Protein AF-0000000077857633 (afdb_homodimer)

Organism: Aspergillus terreus (NCBI:txid33178)

Structure (mmCIF, N/CA/C/O backbone):
data_AF-0000000077857633-model_v1
#
loop_
_entity.id
_entity.type
_entity.pdbx_description
1 polymer 'Putative dihydroxyacetone synthase protein'
#
loop_
_atom_site.group_PDB
_atom_site.id
_atom_site.type_symbol
_atom_site.label_atom_id
_atom_site.label_alt_id
_atom_site.label_comp_id
_atom_site.label_asym_id
_atom_site.label_entity_id
_atom_site.label_seq_id
_atom_site.pdbx_PDB_ins_code
_atom_site.Cartn_x
_atom_site.Cartn_y
_atom_site.Cartn_z
_atom_site.occupancy
_atom_site.B_iso_or_equiv
_atom_site.auth_seq_id
_atom_site.auth_comp_id
_atom_site.auth_asym_id
_atom_site.auth_atom_id
_atom_site.pdbx_PDB_model_num
ATOM 1 N N . MET A 1 1 ? -23.812 1.919 15.758 1 64.75 1 MET A N 1
ATOM 2 C CA . MET A 1 1 ? -24.219 1.76 14.359 1 64.75 1 MET A CA 1
ATOM 3 C C . MET A 1 1 ? -23 1.679 13.453 1 64.75 1 MET A C 1
ATOM 5 O O . MET A 1 1 ? -21.953 2.244 13.758 1 64.75 1 MET A O 1
ATOM 9 N N . PRO A 1 2 ? -22.984 0.792 12.43 1 82.19 2 PRO A N 1
ATOM 10 C CA . PRO A 1 2 ? -21.844 0.739 11.523 1 82.19 2 PRO A CA 1
ATOM 11 C C . PRO A 1 2 ? -21.609 2.053 10.781 1 82.19 2 PRO A C 1
ATOM 13 O O . PRO A 1 2 ? -22.578 2.766 10.477 1 82.19 2 PRO A O 1
ATOM 16 N N . VAL A 1 3 ? -20.469 2.553 10.789 1 94.38 3 VAL A N 1
ATOM 17 C CA . VAL A 1 3 ? -20.125 3.777 10.07 1 94.38 3 VAL A CA 1
ATOM 18 C C . VAL A 1 3 ? -20.406 3.609 8.586 1 94.38 3 VAL A C 1
ATOM 20 O O . VAL A 1 3 ? -20.125 2.559 8.008 1 94.38 3 VAL A O 1
ATOM 23 N N . SER A 1 4 ? -21.031 4.613 7.988 1 97.12 4 SER A N 1
ATOM 24 C CA . SER A 1 4 ? -21.391 4.508 6.578 1 97.12 4 SER A CA 1
ATOM 25 C C . SER A 1 4 ? -20.172 4.73 5.68 1 97.12 4 SER A C 1
ATOM 27 O O . SER A 1 4 ? -19.219 5.402 6.074 1 97.12 4 SER A O 1
ATOM 29 N N . ARG A 1 5 ? -20.281 4.219 4.516 1 97.69 5 ARG A N 1
ATOM 30 C CA . ARG A 1 5 ? -19.281 4.453 3.48 1 97.69 5 ARG A CA 1
ATOM 31 C C . ARG A 1 5 ? -19.125 5.945 3.189 1 97.69 5 ARG A C 1
ATOM 33 O O . ARG A 1 5 ? -18.016 6.445 3.041 1 97.69 5 ARG A O 1
ATOM 40 N N . GLU A 1 6 ? -20.25 6.637 3.096 1 98 6 GLU A N 1
ATOM 41 C CA . GLU A 1 6 ? -20.266 8.062 2.799 1 98 6 GLU A CA 1
ATOM 42 C C . GLU A 1 6 ? -19.516 8.859 3.867 1 98 6 GLU A C 1
ATOM 44 O O . GLU A 1 6 ? -18.766 9.789 3.551 1 98 6 GLU A O 1
ATOM 49 N N . ARG A 1 7 ? -19.703 8.492 5.117 1 98.38 7 ARG A N 1
ATOM 50 C CA . ARG A 1 7 ? -19.016 9.156 6.219 1 98.38 7 ARG A CA 1
ATOM 51 C C . ARG A 1 7 ? -17.5 8.977 6.109 1 98.38 7 ARG A C 1
ATOM 53 O O . ARG A 1 7 ? -16.75 9.93 6.277 1 98.38 7 ARG A O 1
ATOM 60 N N . LEU A 1 8 ? -17.047 7.781 5.844 1 98.69 8 LEU A N 1
ATOM 61 C CA . LEU A 1 8 ? -15.617 7.508 5.711 1 98.69 8 LEU A CA 1
ATOM 62 C C . LEU A 1 8 ? -15.016 8.281 4.539 1 98.69 8 LEU A C 1
ATOM 64 O O . LEU A 1 8 ? -13.914 8.82 4.645 1 98.69 8 LEU A O 1
ATOM 68 N N . LEU A 1 9 ? -15.742 8.352 3.449 1 98.81 9 LEU A N 1
ATOM 69 C CA . LEU A 1 9 ? -15.258 9.07 2.275 1 98.81 9 LEU A CA 1
ATOM 70 C C . LEU A 1 9 ? -15.188 10.57 2.547 1 98.81 9 LEU A C 1
ATOM 72 O O . LEU A 1 9 ? -14.273 11.25 2.082 1 98.81 9 LEU A O 1
ATOM 76 N N . GLU A 1 10 ? -16.156 11.086 3.285 1 98.69 10 GLU A N 1
ATOM 77 C CA . GLU A 1 10 ? -16.125 12.492 3.664 1 98.69 10 GLU A CA 1
ATOM 78 C C . GLU A 1 10 ? -14.906 12.797 4.535 1 98.69 10 GLU A C 1
ATOM 80 O O . GLU A 1 10 ? -14.188 13.773 4.293 1 98.69 10 GLU A O 1
ATOM 85 N N . SER A 1 11 ? -14.664 12.008 5.574 1 98.75 11 SER A N 1
ATOM 86 C CA . SER A 1 11 ? -13.5 12.195 6.434 1 98.75 11 SER A CA 1
ATOM 87 C C . SER A 1 11 ? -12.203 12.062 5.648 1 98.75 11 SER A C 1
ATOM 89 O O . SER A 1 11 ? -11.234 12.773 5.918 1 98.75 11 SER A O 1
ATOM 91 N N . THR A 1 12 ? -12.172 11.141 4.707 1 98.88 12 THR A N 1
ATOM 92 C CA . THR A 1 12 ? -11.008 10.961 3.846 1 98.88 12 THR A CA 1
ATOM 93 C C . THR A 1 12 ? -10.742 12.211 3.021 1 98.88 12 THR A C 1
ATOM 95 O O . THR A 1 12 ? -9.594 12.633 2.871 1 98.88 12 THR A O 1
ATOM 98 N N . ARG A 1 13 ? -11.789 12.812 2.447 1 98.62 13 ARG A N 1
ATOM 99 C CA . ARG A 1 13 ? -11.641 14.047 1.687 1 98.62 13 ARG A CA 1
ATOM 100 C C . ARG A 1 13 ? -11.008 15.141 2.543 1 98.62 13 ARG A C 1
ATOM 102 O O . ARG A 1 13 ? -10.141 15.883 2.078 1 98.62 13 ARG A O 1
ATOM 109 N N . VAL A 1 14 ? -11.477 15.242 3.746 1 98.56 14 VAL A N 1
ATOM 110 C CA . VAL A 1 14 ? -10.922 16.219 4.672 1 98.56 14 VAL A CA 1
ATOM 111 C C . VAL A 1 14 ? -9.438 15.938 4.895 1 98.56 14 VAL A C 1
ATOM 113 O O . VAL A 1 14 ? -8.609 16.859 4.875 1 98.56 14 VAL A O 1
ATOM 116 N N . TRP A 1 15 ? -9.062 14.68 5.105 1 98.69 15 TRP A N 1
ATOM 117 C CA . TRP A 1 15 ? -7.668 14.305 5.305 1 98.69 15 TRP A CA 1
ATOM 118 C C . TRP A 1 15 ? -6.82 14.688 4.098 1 98.69 15 TRP A C 1
ATOM 120 O O . TRP A 1 15 ? -5.727 15.234 4.25 1 98.69 15 TRP A O 1
ATOM 130 N N . ILE A 1 16 ? -7.316 14.422 2.896 1 98.62 16 ILE A N 1
ATOM 131 C CA . ILE A 1 16 ? -6.586 14.734 1.675 1 98.62 16 ILE A CA 1
ATOM 132 C C . ILE A 1 16 ? -6.363 16.25 1.579 1 98.62 16 ILE A C 1
ATOM 134 O O . ILE A 1 16 ? -5.266 16.688 1.239 1 98.62 16 ILE A O 1
ATOM 138 N N . GLU A 1 17 ? -7.418 17.016 1.873 1 98.31 17 GLU A N 1
ATOM 139 C CA . GLU A 1 17 ? -7.297 18.469 1.843 1 98.31 17 GLU A CA 1
ATOM 140 C C . GLU A 1 17 ? -6.262 18.969 2.854 1 98.31 17 GLU A C 1
ATOM 142 O O . GLU A 1 17 ? -5.508 19.891 2.572 1 98.31 17 GLU A O 1
ATOM 147 N N . ASN A 1 18 ? -6.273 18.344 4.023 1 98.12 18 ASN A N 1
ATOM 148 C CA . ASN A 1 18 ? -5.27 18.688 5.027 1 98.12 18 ASN A CA 1
ATOM 149 C C . ASN A 1 18 ? -3.859 18.375 4.543 1 98.12 18 ASN A C 1
ATOM 151 O O . ASN A 1 18 ? -2.934 19.156 4.75 1 98.12 18 ASN A O 1
ATOM 155 N N . MET A 1 19 ? -3.713 17.219 3.945 1 97.88 19 MET A N 1
ATOM 156 C CA . MET A 1 19 ? -2.414 16.844 3.393 1 97.88 19 MET A CA 1
ATOM 157 C C . MET A 1 19 ? -1.987 17.828 2.305 1 97.88 19 MET A C 1
ATOM 159 O O . MET A 1 19 ? -0.814 18.188 2.217 1 97.88 19 MET A O 1
ATOM 163 N N . ARG A 1 20 ? -2.902 18.312 1.528 1 97.5 20 ARG A N 1
ATOM 164 C CA . ARG A 1 20 ? -2.6 19.234 0.446 1 97.5 20 ARG A CA 1
ATOM 165 C C . ARG A 1 20 ? -2.219 20.609 0.993 1 97.5 20 ARG A C 1
ATOM 167 O O . ARG A 1 20 ? -1.41 21.312 0.393 1 97.5 20 ARG A O 1
ATOM 174 N N . ASP A 1 21 ? -2.846 20.984 2.088 1 96.75 21 ASP A N 1
ATOM 175 C CA . ASP A 1 21 ? -2.443 22.203 2.771 1 96.75 21 ASP A CA 1
ATOM 176 C C . ASP A 1 21 ? -0.983 22.141 3.215 1 96.75 21 ASP A C 1
ATOM 178 O O . ASP A 1 21 ? -0.304 23.156 3.301 1 96.75 21 ASP A O 1
ATOM 182 N N . PHE A 1 22 ? -0.538 20.969 3.57 1 97.06 22 PHE A N 1
ATOM 183 C CA . PHE A 1 22 ? 0.849 20.594 3.83 1 97.06 22 PHE A CA 1
ATOM 184 C C . PHE A 1 22 ? 1.439 21.469 4.938 1 97.06 22 PHE A C 1
ATOM 186 O O . PHE A 1 22 ? 2.58 21.922 4.836 1 97.06 22 PHE A O 1
ATOM 193 N N . SER A 1 23 ? 0.705 21.766 5.953 1 96.56 23 SER A N 1
ATOM 194 C CA . SER A 1 23 ? 1.196 22.406 7.164 1 96.56 23 SER A CA 1
ATOM 195 C C . SER A 1 23 ? 1.06 21.484 8.375 1 96.56 23 SER A C 1
ATOM 197 O O . SER A 1 23 ? 0.141 20.672 8.438 1 96.56 23 SER A O 1
ATOM 199 N N . PRO A 1 24 ? 1.917 21.625 9.367 1 96.06 24 PRO A N 1
ATOM 200 C CA . PRO A 1 24 ? 1.812 20.797 10.578 1 96.06 24 PRO A CA 1
ATOM 201 C C . PRO A 1 24 ? 0.452 20.922 11.258 1 96.06 24 PRO A C 1
ATOM 203 O O . PRO A 1 24 ? -0.086 19.938 11.75 1 96.06 24 PRO A O 1
ATOM 206 N N . GLU A 1 25 ? -0.09 22.078 11.297 1 96.56 25 GLU A N 1
ATOM 207 C CA . GLU A 1 25 ? -1.394 22.297 11.922 1 96.56 25 GLU A CA 1
ATOM 208 C C . GLU A 1 25 ? -2.492 21.547 11.172 1 96.56 25 GLU A C 1
ATOM 210 O O . GLU A 1 25 ? -3.336 20.891 11.781 1 96.56 25 GLU A O 1
ATOM 215 N N . ALA A 1 26 ? -2.482 21.625 9.883 1 97.69 26 ALA A N 1
ATOM 216 C CA . ALA A 1 26 ? -3.529 21.016 9.07 1 97.69 26 ALA A CA 1
ATOM 217 C C . ALA A 1 26 ? -3.486 19.5 9.172 1 97.69 26 ALA A C 1
ATOM 219 O O . ALA A 1 26 ? -4.52 18.859 9.367 1 97.69 26 ALA A O 1
ATOM 220 N N . VAL A 1 27 ? -2.305 18.859 9.125 1 97.19 27 VAL A N 1
ATOM 221 C CA . VAL A 1 27 ? -2.191 17.406 9.023 1 97.19 27 VAL A CA 1
ATOM 222 C C . VAL A 1 27 ? -2.535 16.766 10.359 1 97.19 27 VAL A C 1
ATOM 224 O O . VAL A 1 27 ? -2.838 15.57 10.43 1 97.19 27 VAL A O 1
ATOM 227 N N . LEU A 1 28 ? -2.586 17.562 11.422 1 97.5 28 LEU A N 1
ATOM 228 C CA . LEU A 1 28 ? -2.873 17.031 12.75 1 97.5 28 LEU A CA 1
ATOM 229 C C . LEU A 1 28 ? -4.305 17.344 13.164 1 97.5 28 LEU A C 1
ATOM 231 O O . LEU A 1 28 ? -4.777 16.859 14.203 1 97.5 28 LEU A O 1
ATOM 235 N N . SER A 1 29 ? -5.008 18.094 12.438 1 97 29 SER A N 1
ATOM 236 C CA . SER A 1 29 ? -6.25 18.734 12.867 1 97 29 SER A CA 1
ATOM 237 C C . SER A 1 29 ? -7.375 17.719 13.016 1 97 29 SER A C 1
ATOM 239 O O . SER A 1 29 ? -8.344 17.969 13.734 1 97 29 SER A O 1
ATOM 241 N N . ASN A 1 30 ? -7.32 16.641 12.398 1 97.75 30 ASN A N 1
ATOM 242 C CA . ASN A 1 30 ? -8.422 15.672 12.43 1 97.75 30 ASN A CA 1
ATOM 243 C C . ASN A 1 30 ? -7.938 14.289 12.852 1 97.75 30 ASN A C 1
ATOM 245 O O . ASN A 1 30 ? -8.25 13.289 12.195 1 97.75 30 ASN A O 1
ATOM 249 N N . ARG A 1 31 ? -7.297 14.234 13.969 1 98.56 31 ARG A N 1
ATOM 250 C CA . ARG A 1 31 ? -6.77 13 14.539 1 98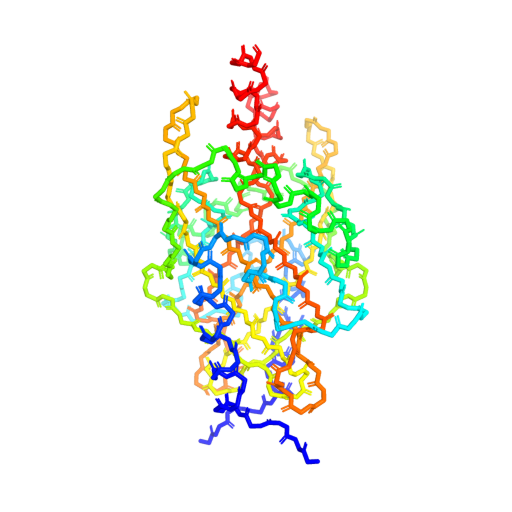.56 31 ARG A CA 1
ATOM 251 C C . ARG A 1 31 ? -7.246 12.812 15.977 1 98.56 31 ARG A C 1
ATOM 253 O O . ARG A 1 31 ? -7.453 13.789 16.703 1 98.56 31 ARG A O 1
ATOM 260 N N . THR A 1 32 ? -7.473 11.594 16.375 1 98.75 32 THR A N 1
ATOM 261 C CA . THR A 1 32 ? -7.652 11.32 17.797 1 98.75 32 THR A CA 1
ATOM 262 C C . THR A 1 32 ? -6.359 11.578 18.578 1 98.75 32 THR A C 1
ATOM 264 O O . THR A 1 32 ? -5.273 11.578 17.984 1 98.75 32 THR A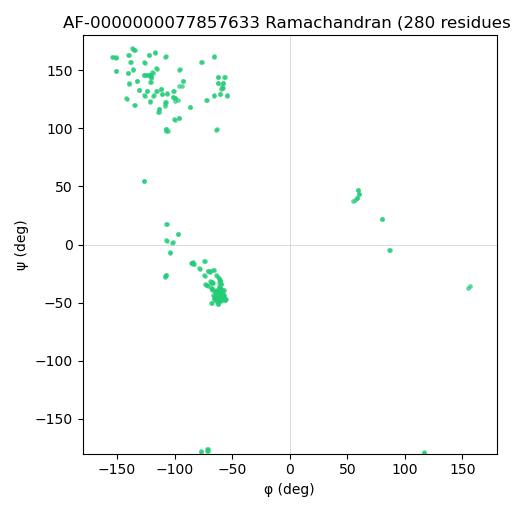 O 1
ATOM 267 N N . ASP A 1 33 ? -6.438 11.727 19.891 1 98.06 33 ASP A N 1
ATOM 268 C CA . ASP A 1 33 ? -5.277 12.031 20.719 1 98.06 33 ASP A CA 1
ATOM 269 C C . ASP A 1 33 ? -4.266 10.891 20.688 1 98.06 33 ASP A C 1
ATOM 271 O O . ASP A 1 33 ? -3.061 11.117 20.812 1 98.06 33 ASP A O 1
ATOM 275 N N . ASP A 1 34 ? -4.77 9.695 20.438 1 98.06 34 ASP A N 1
ATOM 276 C CA . ASP A 1 34 ? -3.902 8.523 20.5 1 98.06 34 ASP A CA 1
ATOM 277 C C . ASP A 1 34 ? -3.605 7.988 19.109 1 98.06 34 ASP A C 1
ATOM 279 O O . ASP A 1 34 ? -3.256 6.82 18.938 1 98.06 34 ASP A O 1
ATOM 283 N N . CYS A 1 35 ? -3.834 8.82 18.078 1 98.56 35 CYS A N 1
ATOM 284 C CA . CYS A 1 35 ? -3.562 8.391 16.719 1 98.56 35 CYS A CA 1
ATOM 285 C C . CYS A 1 35 ? -2.102 7.996 16.547 1 98.56 35 CYS A C 1
ATOM 287 O O . CYS A 1 35 ? -1.205 8.703 17.016 1 98.56 35 CYS A O 1
ATOM 289 N N . ILE A 1 36 ? -1.866 6.871 15.859 1 98.25 36 ILE A N 1
ATOM 290 C CA . ILE A 1 36 ? -0.521 6.395 15.555 1 98.25 36 ILE A CA 1
ATOM 291 C C . ILE A 1 36 ? -0.305 6.398 14.047 1 98.25 36 ILE A C 1
ATOM 293 O O . ILE A 1 36 ? -1.177 5.965 13.289 1 98.25 36 ILE A O 1
ATOM 297 N N . THR A 1 37 ? 0.821 6.938 13.594 1 97.44 37 THR A N 1
ATOM 298 C CA . THR A 1 37 ? 1.272 6.875 12.211 1 97.44 37 THR A CA 1
ATOM 299 C C . THR A 1 37 ? 2.439 5.902 12.062 1 97.44 37 THR A C 1
ATOM 301 O O . THR A 1 37 ? 3.389 5.941 12.852 1 97.44 37 THR A O 1
ATOM 304 N N . TYR A 1 38 ? 2.307 5.051 11.133 1 96.19 38 TYR A N 1
ATOM 305 C CA . TYR A 1 38 ? 3.385 4.129 10.789 1 96.19 38 TYR A CA 1
ATOM 306 C C . TYR A 1 38 ? 3.93 4.426 9.398 1 96.19 38 TYR A C 1
ATOM 308 O O . TYR A 1 38 ? 3.201 4.332 8.406 1 96.19 38 TYR A O 1
ATOM 316 N N . LEU A 1 39 ? 5.184 4.812 9.344 1 96 39 LEU A N 1
ATOM 317 C CA . LEU A 1 39 ? 5.855 5.043 8.062 1 96 39 LEU A CA 1
ATOM 318 C C . LEU A 1 39 ? 6.449 3.748 7.523 1 96 39 LEU A C 1
ATOM 320 O O . LEU A 1 39 ? 7.297 3.129 8.172 1 96 39 LEU A O 1
ATOM 324 N N . ALA A 1 40 ? 5.973 3.402 6.445 1 96.62 40 ALA A N 1
ATOM 325 C CA . ALA A 1 40 ? 6.375 2.158 5.797 1 96.62 40 ALA A CA 1
ATOM 326 C C . ALA A 1 40 ? 6.938 2.424 4.402 1 96.62 40 ALA A C 1
ATOM 328 O O . ALA A 1 40 ? 6.695 3.482 3.82 1 96.62 40 ALA A O 1
ATOM 329 N N . PRO A 1 41 ? 7.691 1.429 3.758 1 97.25 41 PRO A N 1
ATOM 330 C CA . PRO A 1 41 ? 8.148 0.172 4.355 1 97.25 41 PRO A CA 1
ATOM 331 C C . PRO A 1 41 ? 9.258 0.38 5.387 1 97.25 41 PRO A C 1
ATOM 333 O O . PRO A 1 41 ? 9.578 1.52 5.738 1 97.25 41 PRO A O 1
ATOM 336 N N . ARG A 1 42 ? 9.844 -0.633 5.957 1 91.5 42 ARG A N 1
ATOM 337 C CA . ARG A 1 42 ? 10.812 -0.573 7.051 1 91.5 42 ARG A CA 1
ATOM 338 C C . ARG A 1 42 ? 12.062 0.192 6.633 1 91.5 42 ARG A C 1
ATOM 340 O O . ARG A 1 42 ? 12.695 0.854 7.457 1 91.5 42 ARG A O 1
ATOM 347 N N . THR A 1 43 ? 12.391 0.173 5.371 1 92 43 THR A N 1
ATOM 348 C CA . THR A 1 43 ? 13.617 0.781 4.883 1 92 43 THR A CA 1
ATOM 349 C C . THR A 1 43 ? 13.547 2.303 4.98 1 92 43 THR A C 1
ATOM 351 O O . THR A 1 43 ? 14.578 2.982 4.934 1 92 43 THR A O 1
ATOM 354 N N . VAL A 1 44 ? 12.391 2.855 5.008 1 91.75 44 VAL A N 1
ATOM 355 C CA . VAL A 1 44 ? 12.281 4.305 5.125 1 91.75 44 VAL A CA 1
ATOM 356 C C . VAL A 1 44 ? 12.375 4.711 6.594 1 91.75 44 VAL A C 1
ATOM 358 O O . VAL A 1 44 ? 12.602 5.883 6.906 1 91.75 44 VAL A O 1
ATOM 361 N N . GLY A 1 45 ? 12.234 3.816 7.473 1 82.38 45 GLY A N 1
ATOM 362 C CA . GLY A 1 45 ? 12.352 4.129 8.891 1 82.38 45 GLY A CA 1
ATOM 363 C C . GLY A 1 45 ? 11.586 3.168 9.773 1 82.38 45 GLY A C 1
ATOM 364 O O . GLY A 1 45 ? 12.039 2.82 10.867 1 82.38 45 GLY A O 1
ATOM 365 N N . GLY A 1 46 ? 10.375 2.768 9.227 1 78 46 GLY A N 1
ATOM 366 C CA . GLY A 1 46 ? 9.539 1.854 9.984 1 78 46 GLY A CA 1
ATOM 367 C C . GLY A 1 46 ? 9.18 2.375 11.367 1 78 46 GLY A C 1
ATOM 368 O O . GLY A 1 46 ? 9.227 1.63 12.352 1 78 46 GLY A O 1
ATOM 369 N N . GLU A 1 47 ? 8.945 3.559 11.477 1 87.25 47 GLU A N 1
ATOM 370 C CA . GLU A 1 47 ? 8.703 4.199 12.766 1 87.25 47 GLU A CA 1
ATOM 371 C C . GLU A 1 47 ? 7.207 4.309 13.062 1 87.25 47 GLU A C 1
ATOM 373 O O . GLU A 1 47 ? 6.41 4.555 12.156 1 87.25 47 GLU A O 1
ATOM 378 N N . ARG A 1 48 ? 6.938 3.986 14.281 1 93.81 48 ARG A N 1
ATOM 379 C CA . ARG A 1 48 ? 5.621 4.312 14.82 1 93.81 48 ARG A CA 1
ATOM 380 C C . ARG A 1 48 ? 5.66 5.617 15.609 1 93.81 48 ARG A C 1
ATOM 382 O O . ARG A 1 48 ? 6.43 5.746 16.562 1 93.81 48 ARG A O 1
ATOM 389 N N . MET A 1 49 ? 4.793 6.543 15.188 1 96.94 49 MET A N 1
ATOM 390 C CA . MET A 1 49 ? 4.832 7.883 15.766 1 96.94 49 MET A CA 1
ATOM 391 C C . MET A 1 49 ? 3.473 8.266 16.344 1 96.94 49 MET A C 1
ATOM 393 O O . MET A 1 49 ? 2.443 8.086 15.688 1 96.94 49 MET A O 1
ATOM 397 N N . ASP A 1 50 ? 3.539 8.766 17.547 1 98 50 ASP A N 1
ATOM 398 C CA . ASP A 1 50 ? 2.336 9.438 18.031 1 98 50 ASP A CA 1
ATOM 399 C C . ASP A 1 50 ? 2.197 10.828 17.422 1 98 50 ASP A C 1
ATOM 401 O O . ASP A 1 50 ? 3.016 11.227 16.578 1 98 50 ASP A O 1
ATOM 405 N N . ASN A 1 51 ? 1.157 11.547 17.812 1 98.06 51 ASN A N 1
AT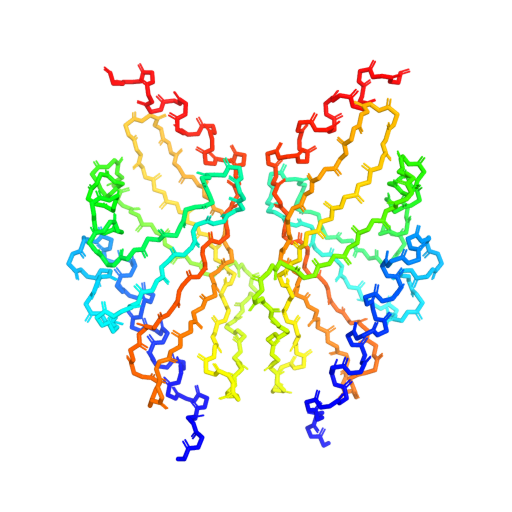OM 406 C CA . ASN A 1 51 ? 0.87 12.836 17.188 1 98.06 51 ASN A CA 1
ATOM 407 C C . ASN A 1 51 ? 2.025 13.82 17.375 1 98.06 51 ASN A C 1
ATOM 409 O O . ASN A 1 51 ? 2.35 14.586 16.469 1 98.06 51 ASN A O 1
ATOM 413 N N . ASP A 1 52 ? 2.707 13.844 18.5 1 97.38 52 ASP A N 1
ATOM 414 C CA . ASP A 1 52 ? 3.799 14.781 18.781 1 97.38 52 ASP A CA 1
ATOM 415 C C . ASP A 1 52 ? 5.004 14.484 17.891 1 97.38 52 ASP A C 1
ATOM 417 O O . ASP A 1 52 ? 5.57 15.398 17.281 1 97.38 52 ASP A O 1
ATOM 421 N N . ARG A 1 53 ? 5.395 13.234 17.875 1 96.19 53 ARG A N 1
ATOM 422 C CA . ARG A 1 53 ? 6.531 12.844 17.047 1 96.19 53 ARG A CA 1
ATOM 423 C C . ARG A 1 53 ? 6.238 13.078 15.57 1 96.19 53 ARG A C 1
ATOM 425 O O . ARG A 1 53 ? 7.113 13.516 14.82 1 96.19 53 ARG A O 1
ATOM 432 N N . TYR A 1 54 ? 5.031 12.766 15.172 1 96.75 54 TYR A N 1
ATOM 433 C CA . TYR A 1 54 ? 4.637 13.016 13.789 1 96.75 54 TYR A CA 1
ATOM 434 C C . TYR A 1 54 ? 4.73 14.492 13.453 1 96.75 54 TYR A C 1
ATOM 436 O O . TYR A 1 54 ? 5.227 14.867 12.383 1 96.75 54 TYR A O 1
ATOM 444 N N . ARG A 1 55 ? 4.25 15.32 14.359 1 97 55 ARG A N 1
ATOM 445 C CA . ARG A 1 55 ? 4.32 16.766 14.18 1 97 55 ARG A CA 1
ATOM 446 C C . ARG A 1 55 ? 5.758 17.219 13.961 1 97 55 ARG A C 1
ATOM 448 O O . ARG A 1 55 ? 6.043 18 13.047 1 97 55 ARG A O 1
ATOM 455 N N . GLU A 1 56 ? 6.668 16.766 14.766 1 95.69 56 GLU A N 1
ATOM 456 C CA . GLU A 1 56 ? 8.07 17.172 14.68 1 95.69 56 GLU A CA 1
ATOM 457 C C . GLU A 1 56 ? 8.664 16.797 13.32 1 95.69 56 GLU A C 1
ATOM 459 O O . GLU A 1 56 ? 9.344 17.609 12.695 1 95.69 56 GLU A O 1
ATOM 464 N N . GLY A 1 57 ? 8.43 15.609 12.945 1 93.19 57 GLY A N 1
ATOM 465 C CA . GLY A 1 57 ? 8.906 15.18 11.633 1 93.19 57 GLY A CA 1
ATOM 466 C C . GLY A 1 57 ? 8.297 15.984 10.492 1 93.19 57 GLY A C 1
ATOM 467 O O . GLY A 1 57 ? 8.992 16.328 9.539 1 93.19 57 GLY A O 1
ATOM 468 N N . PHE A 1 58 ? 7.035 16.312 10.625 1 95.62 58 PHE A N 1
ATOM 469 C CA . PHE A 1 58 ? 6.336 17.016 9.547 1 95.62 58 PHE A CA 1
ATOM 470 C C . PHE A 1 58 ? 6.793 18.453 9.453 1 95.62 58 PHE A C 1
ATOM 472 O O . PHE A 1 58 ? 6.824 19.031 8.367 1 95.62 58 PHE A O 1
ATOM 479 N N . VAL A 1 59 ? 7.094 19.062 10.586 1 95.62 59 VAL A N 1
ATOM 480 C CA . VAL A 1 59 ? 7.641 20.406 10.57 1 95.62 59 VAL A CA 1
ATOM 481 C C . VAL A 1 59 ? 8.891 20.453 9.695 1 95.62 59 VAL A C 1
ATOM 483 O O . VAL A 1 59 ? 9.039 21.344 8.859 1 95.62 59 VAL A O 1
ATOM 486 N N . TRP A 1 60 ? 9.727 19.547 9.883 1 90.69 60 TRP A N 1
ATOM 487 C CA . TRP A 1 60 ? 10.938 19.469 9.062 1 90.69 60 TRP A CA 1
ATOM 488 C C . TRP A 1 60 ? 10.586 19.234 7.598 1 90.69 60 TRP A C 1
ATOM 490 O O . TRP A 1 60 ? 11.055 19.969 6.719 1 90.69 60 TRP A O 1
ATOM 500 N N . ILE A 1 61 ? 9.766 18.234 7.312 1 91.12 61 ILE A N 1
ATOM 501 C CA . ILE A 1 61 ? 9.43 17.859 5.945 1 91.12 61 ILE A CA 1
ATOM 502 C C . ILE A 1 61 ? 8.766 19.031 5.23 1 91.12 61 ILE A C 1
ATOM 504 O O . ILE A 1 61 ? 9.133 19.359 4.102 1 91.12 61 ILE A O 1
ATOM 508 N N . SER A 1 62 ? 7.832 19.656 5.879 1 93.56 62 SER A N 1
ATOM 509 C CA . SER A 1 62 ? 7.102 20.734 5.238 1 93.56 62 SER A CA 1
ATOM 510 C C . SER A 1 62 ? 8.016 21.938 4.973 1 93.56 62 SER A C 1
ATOM 512 O O . SER A 1 62 ? 7.762 22.719 4.059 1 93.56 62 SER A O 1
ATOM 514 N N . SER A 1 63 ? 9.086 22.047 5.676 1 92.19 63 SER A N 1
ATOM 515 C CA . SER A 1 63 ? 10.031 23.125 5.457 1 92.19 63 SER A CA 1
ATOM 516 C C . SER A 1 63 ? 10.914 22.859 4.242 1 92.19 63 SER A C 1
ATOM 518 O O . SER A 1 63 ? 11.5 23.797 3.682 1 92.19 63 SER A O 1
ATOM 520 N N . GLN A 1 64 ? 11.016 21.625 3.857 1 91.81 64 GLN A N 1
ATOM 521 C CA . GLN A 1 64 ? 11.891 21.25 2.754 1 91.81 64 GLN A CA 1
ATOM 522 C C . GLN A 1 64 ? 11.188 21.422 1.41 1 91.81 64 GLN A C 1
ATOM 524 O O . GLN A 1 64 ? 11.836 21.438 0.363 1 91.81 64 GLN A O 1
ATOM 529 N N . PHE A 1 65 ? 9.836 21.547 1.439 1 94.56 65 PHE A N 1
ATOM 530 C CA . PHE A 1 65 ? 9.102 21.438 0.186 1 94.56 65 PHE A CA 1
ATOM 531 C C . PHE A 1 65 ? 8.305 22.719 -0.079 1 94.56 65 PHE A C 1
ATOM 533 O O . PHE A 1 65 ? 7.855 23.375 0.857 1 94.56 65 PHE A O 1
ATOM 540 N N . LYS A 1 66 ? 8.242 23 -1.319 1 94.81 66 LYS A N 1
ATOM 541 C CA . LYS A 1 66 ? 7.336 24.016 -1.831 1 94.81 66 LYS A CA 1
ATOM 542 C C . LYS A 1 66 ? 6.418 23.453 -2.908 1 94.81 66 LYS A C 1
ATOM 544 O O . LYS A 1 66 ? 6.797 22.531 -3.633 1 94.81 66 LYS A O 1
ATOM 549 N N . ASN A 1 67 ? 5.102 24 -2.957 1 96.31 67 ASN A N 1
ATOM 550 C CA . ASN A 1 67 ? 4.145 23.625 -3.994 1 96.31 67 ASN A CA 1
ATOM 551 C C . ASN A 1 67 ? 3.854 22.125 -3.973 1 96.31 67 ASN A C 1
ATOM 553 O O . ASN A 1 67 ? 3.875 21.469 -5.016 1 96.31 67 ASN A O 1
ATOM 557 N N . PHE A 1 68 ? 3.67 21.609 -2.834 1 97.44 68 PHE A N 1
ATOM 558 C CA . PHE A 1 68 ? 3.365 20.188 -2.682 1 97.44 68 PHE A CA 1
ATOM 559 C C . PHE A 1 68 ? 2.01 19.859 -3.293 1 97.44 68 PHE A C 1
ATOM 561 O O . PHE A 1 68 ? 1.012 20.531 -3.004 1 97.44 68 PHE A O 1
ATOM 568 N N . GLN A 1 69 ? 2.016 18.859 -4.145 1 98.25 69 GLN A N 1
ATOM 569 C CA . GLN A 1 69 ? 0.809 18.344 -4.777 1 98.25 69 GLN A CA 1
ATOM 570 C C . GLN A 1 69 ? 0.61 16.859 -4.453 1 98.25 69 GLN A C 1
ATOM 572 O O . GLN A 1 69 ? 1.574 16.094 -4.414 1 98.25 69 GLN A O 1
ATOM 577 N N . LEU A 1 70 ? -0.575 16.5 -4.211 1 98.5 70 LEU A N 1
ATOM 578 C CA . LEU A 1 70 ? -0.959 15.125 -3.924 1 98.5 70 LEU A CA 1
ATOM 579 C C . LEU A 1 70 ? -2.211 14.734 -4.703 1 98.5 70 LEU A C 1
ATOM 581 O O . LEU A 1 70 ? -3.254 15.383 -4.57 1 98.5 70 LEU A O 1
ATOM 585 N N . ASP A 1 71 ? -2.105 13.734 -5.535 1 98.31 71 ASP A N 1
ATOM 586 C CA . ASP A 1 71 ? -3.221 13.312 -6.379 1 98.31 71 ASP A CA 1
ATOM 587 C C . ASP A 1 71 ? -3.326 11.789 -6.434 1 98.31 71 ASP A C 1
ATOM 589 O O . ASP A 1 71 ? -2.342 11.086 -6.199 1 98.31 71 ASP A O 1
ATOM 593 N N . PHE A 1 72 ? -4.523 11.336 -6.758 1 98.38 72 PHE A N 1
ATOM 594 C CA . PHE A 1 72 ? -4.68 9.906 -7 1 98.38 72 PHE A CA 1
ATOM 595 C C . PHE A 1 72 ? -3.84 9.469 -8.188 1 98.38 72 PHE A C 1
ATOM 597 O O . PHE A 1 72 ? -3.725 10.195 -9.18 1 98.38 72 PHE A O 1
ATOM 604 N N . VAL A 1 73 ? -3.227 8.328 -8.047 1 97.12 73 VAL A N 1
ATOM 605 C CA . VAL A 1 73 ? -2.693 7.699 -9.25 1 97.12 73 VAL A CA 1
ATOM 606 C C . VAL A 1 73 ? -3.816 7.492 -10.266 1 97.12 73 VAL A C 1
ATOM 608 O O . VAL A 1 73 ? -4.945 7.164 -9.898 1 97.12 73 VAL A O 1
ATOM 611 N N . ASP A 1 74 ? -3.521 7.645 -11.57 1 94.12 74 ASP A N 1
ATOM 612 C CA . ASP A 1 74 ? -4.527 7.605 -12.633 1 94.12 74 ASP A CA 1
ATOM 613 C C . ASP A 1 74 ? -5.34 6.312 -12.57 1 94.12 74 ASP A C 1
ATOM 615 O O . ASP A 1 74 ? -4.777 5.223 -12.492 1 94.12 74 ASP A O 1
ATOM 619 N N . GLY A 1 75 ? -6.648 6.488 -12.562 1 93.94 75 GLY A N 1
ATOM 620 C CA . GLY A 1 75 ? -7.555 5.352 -12.609 1 93.94 75 GLY A CA 1
ATOM 621 C C . GLY A 1 75 ? -7.871 4.793 -11.234 1 93.94 75 GLY A C 1
ATOM 622 O O . GLY A 1 75 ? -8.711 3.898 -11.102 1 93.94 75 GLY A O 1
ATOM 623 N N . GLU A 1 76 ? -7.242 5.305 -10.211 1 96.62 76 GLU A N 1
ATOM 624 C CA . GLU A 1 76 ? -7.453 4.781 -8.867 1 96.62 76 GLU A CA 1
ATOM 625 C C . GLU A 1 76 ? -8.5 5.594 -8.117 1 96.62 76 GLU A C 1
ATOM 627 O O . GLU A 1 76 ? -8.711 6.773 -8.414 1 96.62 76 GLU A O 1
ATOM 632 N N . ALA A 1 77 ? -9.172 4.949 -7.227 1 98.06 77 ALA A N 1
ATOM 633 C CA . ALA A 1 77 ? -10.172 5.531 -6.336 1 98.06 77 ALA A CA 1
ATOM 634 C C . ALA A 1 77 ? -10.062 4.941 -4.93 1 98.06 77 ALA A C 1
ATOM 636 O O . ALA A 1 77 ? -9.406 3.914 -4.73 1 98.06 77 ALA A O 1
ATOM 637 N N . PRO A 1 78 ? -10.656 5.609 -3.945 1 98.88 78 PRO A N 1
ATOM 638 C CA . PRO A 1 78 ? -10.57 5.082 -2.582 1 98.88 78 PRO A CA 1
ATOM 639 C C . PRO A 1 78 ? -11.133 3.666 -2.463 1 98.88 78 PRO A C 1
ATOM 641 O O . PRO A 1 78 ? -12.141 3.34 -3.098 1 98.88 78 PRO A O 1
ATOM 644 N N . ILE A 1 79 ? -10.445 2.857 -1.698 1 98.88 79 ILE A N 1
ATOM 645 C CA . ILE A 1 79 ? -10.938 1.554 -1.267 1 98.88 79 ILE A CA 1
ATOM 646 C C . ILE A 1 79 ? -11.484 1.651 0.157 1 98.88 79 ILE A C 1
ATOM 648 O O . ILE A 1 79 ? -10.773 2.066 1.074 1 98.88 79 ILE A O 1
ATOM 652 N N . VAL A 1 80 ? -12.734 1.229 0.365 1 98.75 80 VAL A N 1
ATOM 653 C CA . VAL A 1 80 ? -13.398 1.525 1.63 1 98.75 80 VAL A CA 1
ATOM 654 C C . VAL A 1 80 ? -13.805 0.225 2.316 1 98.75 80 VAL A C 1
ATOM 656 O O . VAL A 1 80 ? -14.516 -0.599 1.729 1 98.75 80 VAL A O 1
ATOM 659 N N . ASP A 1 81 ? -13.375 -0.017 3.537 1 98.5 81 ASP A N 1
ATOM 660 C CA . ASP A 1 81 ? -13.797 -1.09 4.434 1 98.5 81 ASP A CA 1
ATOM 661 C C . ASP A 1 81 ? -14.664 -0.549 5.562 1 98.5 81 ASP A C 1
ATOM 663 O O . ASP A 1 81 ? -14.148 -0.124 6.602 1 98.5 81 ASP A O 1
ATOM 667 N N . GLU A 1 82 ? -15.922 -0.648 5.398 1 97.62 82 GLU A N 1
ATOM 668 C CA . GLU A 1 82 ? -16.875 -0.08 6.352 1 97.62 82 GLU A CA 1
ATOM 669 C C . GLU A 1 82 ? -16.812 -0.809 7.691 1 97.62 82 GLU A C 1
ATOM 671 O O . GLU A 1 82 ? -17 -0.198 8.742 1 97.62 82 GLU A O 1
ATOM 676 N N . VAL A 1 83 ? -16.531 -2.102 7.605 1 97.12 83 VAL A N 1
ATOM 677 C CA . VAL A 1 83 ? -16.547 -2.93 8.805 1 97.12 83 VAL A CA 1
ATOM 678 C C . VAL A 1 83 ? -15.406 -2.521 9.734 1 97.12 83 VAL A C 1
ATOM 680 O O . VAL A 1 83 ? -15.602 -2.404 10.953 1 97.12 83 VAL A O 1
ATOM 683 N N . ASN A 1 84 ? -14.266 -2.209 9.195 1 97.69 84 ASN A N 1
ATOM 684 C CA . ASN A 1 84 ? -13.102 -1.908 10.016 1 97.69 84 ASN A CA 1
ATOM 685 C C . ASN A 1 84 ? -12.773 -0.418 10 1 97.69 84 ASN A C 1
ATOM 687 O O . ASN A 1 84 ? -11.766 0.008 10.57 1 97.69 84 ASN A O 1
ATOM 691 N N . ARG A 1 85 ? -13.578 0.379 9.352 1 98.56 85 ARG A N 1
ATOM 692 C CA . ARG A 1 85 ? -13.477 1.833 9.289 1 98.56 85 ARG A CA 1
ATOM 693 C C . ARG A 1 85 ? -12.133 2.26 8.695 1 98.56 85 ARG A C 1
ATOM 695 O O . ARG A 1 85 ? -11.453 3.123 9.25 1 98.56 85 ARG A O 1
ATOM 702 N N . LYS A 1 86 ? -11.812 1.617 7.629 1 98.81 86 LYS A N 1
ATOM 703 C CA . LYS A 1 86 ? -10.555 1.911 6.949 1 98.81 86 LYS A CA 1
ATOM 704 C C . LYS A 1 86 ? -10.805 2.398 5.523 1 98.81 86 LYS A C 1
ATOM 706 O O . LYS A 1 86 ? -11.773 1.99 4.879 1 98.81 86 LYS A O 1
ATOM 711 N N . VAL A 1 87 ? -9.914 3.285 5.047 1 98.94 87 VAL A N 1
ATOM 712 C CA . VAL A 1 87 ? -9.852 3.723 3.654 1 98.94 87 VAL A CA 1
ATOM 713 C C . VAL A 1 87 ? -8.422 3.629 3.143 1 98.94 87 VAL A C 1
ATOM 715 O O . VAL A 1 87 ? -7.48 4.023 3.836 1 98.94 87 VAL A O 1
ATOM 718 N N . VAL A 1 88 ? -8.234 3.074 1.994 1 98.94 88 VAL A N 1
ATOM 719 C CA . VAL A 1 88 ? -6.93 2.938 1.352 1 98.94 88 VAL A CA 1
ATOM 720 C C . VAL A 1 88 ? -6.867 3.83 0.115 1 98.94 88 VAL A C 1
ATOM 722 O O . VAL A 1 88 ? -7.812 3.873 -0.676 1 98.94 88 VAL A O 1
ATOM 725 N N . LEU A 1 89 ? -5.789 4.559 -0.026 1 98.94 89 LEU A N 1
ATOM 726 C CA . LEU A 1 89 ? -5.586 5.496 -1.127 1 98.94 89 LEU A CA 1
ATOM 727 C C . LEU A 1 89 ? -4.277 5.199 -1.853 1 98.94 89 LEU A C 1
ATOM 729 O O . LEU A 1 89 ? -3.232 5.039 -1.217 1 98.94 89 LEU A O 1
ATOM 733 N N . HIS A 1 90 ? -4.32 5.047 -3.119 1 98.81 90 HIS A N 1
ATOM 734 C CA . HIS A 1 90 ? -3.152 4.992 -3.988 1 98.81 90 HIS A CA 1
ATOM 735 C C . HIS A 1 90 ? -2.904 6.336 -4.668 1 98.81 90 HIS A C 1
ATOM 737 O O . HIS A 1 90 ? -3.658 6.734 -5.559 1 98.81 90 HIS A O 1
ATOM 743 N N . MET A 1 91 ? -1.846 7.051 -4.211 1 98.81 91 MET A N 1
ATOM 744 C CA . MET A 1 91 ? -1.654 8.438 -4.621 1 98.81 91 MET A CA 1
ATOM 745 C C . MET A 1 91 ? -0.202 8.695 -5.008 1 98.81 91 MET A C 1
ATOM 747 O O . MET A 1 91 ? 0.664 7.848 -4.789 1 98.81 91 MET A O 1
ATOM 751 N N . LYS A 1 92 ? 0.015 9.82 -5.617 1 98.44 92 LYS A N 1
ATOM 752 C CA . LYS A 1 92 ? 1.345 10.289 -5.996 1 98.44 92 LYS A CA 1
ATOM 753 C C . LYS A 1 92 ? 1.517 11.773 -5.676 1 98.44 92 LYS A C 1
ATOM 755 O O . LYS A 1 92 ? 0.542 12.523 -5.664 1 98.44 92 LYS A O 1
ATOM 760 N N . SER A 1 93 ? 2.715 12.117 -5.418 1 98.06 93 SER A N 1
ATOM 761 C CA . SER A 1 93 ? 2.994 13.508 -5.059 1 98.06 93 SER A CA 1
ATOM 762 C C . SER A 1 93 ? 4.082 14.102 -5.949 1 98.06 93 SER A C 1
ATOM 764 O O . SER A 1 93 ? 4.848 13.367 -6.574 1 98.06 93 SER A O 1
ATOM 766 N N . HIS A 1 94 ? 4.051 15.375 -6.023 1 97.56 94 HIS A N 1
ATOM 767 C CA . HIS A 1 94 ? 5.082 16.203 -6.641 1 97.56 94 HIS A CA 1
ATOM 768 C C . HIS A 1 94 ? 5.344 17.469 -5.824 1 97.56 94 HIS A C 1
ATOM 770 O O . HIS A 1 94 ? 4.406 18.078 -5.309 1 97.56 94 HIS A O 1
ATOM 776 N N . ALA A 1 95 ? 6.605 17.844 -5.668 1 97.38 95 ALA A N 1
ATOM 777 C CA . ALA A 1 95 ? 6.98 19.062 -4.969 1 97.38 95 ALA A CA 1
ATOM 778 C C . ALA A 1 95 ? 8.32 19.594 -5.469 1 97.38 95 ALA A C 1
ATOM 780 O O . ALA A 1 95 ? 9.031 18.906 -6.199 1 97.38 95 ALA A O 1
ATOM 781 N N . GLU A 1 96 ? 8.539 20.797 -5.207 1 96.38 96 GLU A N 1
ATOM 782 C CA . GLU A 1 96 ? 9.867 21.391 -5.359 1 96.38 96 GLU A CA 1
ATOM 783 C C . GLU A 1 96 ? 10.648 21.328 -4.055 1 96.38 96 GLU A C 1
ATOM 785 O O . GLU A 1 96 ? 10.086 21.516 -2.975 1 96.38 96 GLU A O 1
ATOM 790 N N . SER A 1 97 ? 11.898 21.062 -4.125 1 92.81 97 SER A N 1
ATOM 791 C CA . SER A 1 97 ? 12.766 21.094 -2.953 1 92.81 97 SER A CA 1
ATOM 792 C C . SER A 1 97 ? 14.094 21.781 -3.26 1 92.81 97 SER A C 1
ATOM 794 O O . SER A 1 97 ? 14.375 22.094 -4.418 1 92.81 97 SER A O 1
ATOM 796 N N . ILE A 1 98 ? 14.852 22.062 -2.188 1 85.62 98 ILE A N 1
ATOM 797 C CA . ILE A 1 98 ? 16.141 22.719 -2.326 1 85.62 98 ILE A CA 1
ATOM 798 C C . ILE A 1 98 ? 17.078 21.859 -3.168 1 85.62 98 ILE A C 1
ATOM 800 O O . ILE A 1 98 ? 17.859 22.375 -3.967 1 85.62 98 ILE A O 1
ATOM 804 N N . SER A 1 99 ? 16.906 20.531 -3.096 1 87.69 99 SER A N 1
ATOM 805 C CA . SER A 1 99 ? 17.797 19.594 -3.752 1 87.69 99 SER A CA 1
ATOM 806 C C . SER A 1 99 ? 17.234 19.156 -5.102 1 87.69 99 SER A C 1
ATOM 808 O O . SER A 1 99 ? 17.766 18.234 -5.727 1 87.69 99 SER A O 1
ATOM 810 N N . GLY A 1 100 ? 16.172 19.797 -5.547 1 90.06 100 GLY A N 1
ATOM 811 C CA . GLY A 1 100 ? 15.547 19.469 -6.82 1 90.06 100 GLY A CA 1
ATOM 812 C C . GLY A 1 100 ? 14.125 18.953 -6.676 1 90.06 100 GLY A C 1
ATOM 813 O O . GLY A 1 100 ? 13.609 18.844 -5.562 1 90.06 100 GLY A O 1
ATOM 814 N N . PRO A 1 101 ? 13.523 18.625 -7.75 1 94.56 101 PRO A N 1
ATOM 815 C CA . PRO A 1 101 ? 12.141 18.141 -7.715 1 94.56 101 PRO A CA 1
ATOM 816 C C . PRO A 1 101 ? 11.992 16.844 -6.934 1 94.56 101 PRO A C 1
ATOM 818 O O . PRO A 1 101 ? 12.898 16 -6.945 1 94.56 101 PRO A O 1
ATOM 821 N N . TYR A 1 102 ? 10.914 16.734 -6.27 1 96.06 102 TYR A N 1
ATOM 822 C CA . TYR A 1 102 ? 10.562 15.531 -5.52 1 96.06 102 TYR A CA 1
ATOM 823 C C . TYR A 1 102 ? 9.281 14.906 -6.059 1 96.06 102 TYR A C 1
ATOM 825 O O . TYR A 1 102 ? 8.281 15.602 -6.266 1 96.06 102 TYR A O 1
ATOM 833 N N . GLU A 1 103 ? 9.352 13.641 -6.336 1 96.94 103 GLU A N 1
ATOM 834 C CA . GLU A 1 103 ? 8.188 12.828 -6.68 1 96.94 103 GLU A CA 1
ATOM 835 C C . GLU A 1 103 ? 8.172 11.523 -5.895 1 96.94 103 GLU A C 1
ATOM 837 O O . GLU A 1 103 ? 9.219 10.914 -5.668 1 96.94 103 GLU A O 1
ATOM 842 N N . ASN A 1 104 ? 6.996 11.188 -5.508 1 97.81 104 ASN A N 1
ATOM 843 C CA . ASN A 1 104 ? 6.867 9.906 -4.832 1 97.81 104 ASN A CA 1
ATOM 844 C C . ASN A 1 104 ? 5.484 9.297 -5.047 1 97.81 104 ASN A C 1
ATOM 846 O O . ASN A 1 104 ? 4.582 9.961 -5.559 1 97.81 104 ASN A O 1
ATOM 850 N N . GLU A 1 105 ? 5.324 8.039 -4.844 1 98.25 105 GLU A N 1
ATOM 851 C CA . GLU A 1 105 ? 4.102 7.246 -4.926 1 98.25 105 GLU A CA 1
ATOM 852 C C . GLU A 1 105 ? 3.789 6.578 -3.588 1 98.25 105 GLU A C 1
ATOM 854 O O . GLU A 1 105 ? 4.699 6.215 -2.842 1 98.25 105 GLU A O 1
ATOM 859 N N . TYR A 1 106 ? 2.441 6.496 -3.271 1 98.5 106 TYR A N 1
ATOM 860 C CA . TYR A 1 106 ? 2.076 6.086 -1.922 1 98.5 106 TYR A CA 1
ATOM 861 C C . TYR A 1 106 ? 0.862 5.164 -1.942 1 98.5 106 TYR A C 1
ATOM 863 O O . TYR A 1 106 ? -0.037 5.328 -2.77 1 98.5 106 TYR A O 1
ATOM 871 N N . ILE A 1 107 ? 0.868 4.262 -1.001 1 98.88 107 ILE A N 1
ATOM 872 C CA . ILE A 1 107 ? -0.375 3.719 -0.465 1 98.88 107 ILE A CA 1
ATOM 873 C C . ILE A 1 107 ? -0.606 4.254 0.946 1 98.88 107 ILE A C 1
ATOM 875 O O . ILE A 1 107 ? 0.211 4.031 1.843 1 98.88 107 ILE A O 1
ATOM 879 N N . PHE A 1 108 ? -1.696 4.957 1.14 1 98.88 108 PHE A N 1
ATOM 880 C CA . PHE A 1 108 ? -2.123 5.367 2.473 1 98.88 108 PHE A CA 1
ATOM 881 C C . PHE A 1 108 ? -3.229 4.457 2.992 1 98.88 108 PHE A C 1
ATOM 883 O O . PHE A 1 108 ? -4.18 4.148 2.268 1 98.88 108 PHE A O 1
ATOM 890 N N . ILE A 1 109 ? -3.068 4.016 4.184 1 98.94 109 ILE A N 1
ATOM 891 C CA . ILE A 1 109 ? -4.145 3.312 4.875 1 98.94 109 ILE A CA 1
ATOM 892 C C . ILE A 1 109 ? -4.613 4.137 6.074 1 98.94 109 ILE A C 1
ATOM 894 O O . ILE A 1 109 ? -3.859 4.336 7.031 1 98.94 109 ILE A O 1
ATOM 898 N N . LEU A 1 110 ? -5.793 4.566 5.988 1 98.94 110 LEU A N 1
ATOM 899 C CA . LEU A 1 110 ? -6.414 5.383 7.027 1 98.94 110 LEU A CA 1
ATOM 900 C C . LEU A 1 110 ? -7.355 4.543 7.883 1 98.94 110 LEU A C 1
ATOM 902 O O . LEU A 1 110 ? -8.211 3.83 7.355 1 98.94 110 LEU A O 1
ATOM 906 N N . THR A 1 111 ? -7.188 4.578 9.148 1 98.81 111 THR A N 1
ATOM 907 C CA . THR A 1 111 ? -8.133 4 10.102 1 98.81 111 THR A CA 1
ATOM 908 C C . THR A 1 111 ? -8.836 5.094 10.891 1 98.81 111 THR A C 1
ATOM 910 O O . THR A 1 111 ? -8.188 5.945 11.508 1 98.81 111 THR A O 1
ATOM 913 N N . PHE A 1 112 ? -10.18 5.02 10.938 1 98.81 112 PHE A N 1
ATOM 914 C CA . PHE A 1 112 ? -10.938 6.066 11.602 1 98.81 112 PHE A CA 1
ATOM 915 C C . PHE A 1 112 ? -11.523 5.566 12.922 1 98.81 112 PHE A C 1
ATOM 917 O O . PHE A 1 112 ? -11.586 4.355 13.156 1 98.81 112 PHE A O 1
ATOM 924 N N . ASN A 1 113 ? -11.883 6.523 13.75 1 98.62 113 ASN A N 1
ATOM 925 C CA . ASN A 1 113 ? -12.5 6.211 15.031 1 98.62 113 ASN A CA 1
ATOM 926 C C . ASN A 1 113 ? -13.922 5.691 14.852 1 98.62 113 ASN A C 1
ATOM 928 O O . ASN A 1 113 ? -14.398 5.539 13.727 1 98.62 113 ASN A O 1
ATOM 932 N N . GLU A 1 114 ? -14.625 5.414 15.875 1 97.5 114 GLU A N 1
ATOM 933 C CA . GLU A 1 114 ? -15.883 4.676 15.891 1 97.5 114 GLU A CA 1
ATOM 934 C C . GLU A 1 114 ? -16.953 5.391 15.07 1 97.5 114 GLU A C 1
ATOM 936 O O . GLU A 1 114 ? -17.781 4.746 14.414 1 97.5 114 GLU A O 1
ATOM 941 N N . ASP A 1 115 ? -16.922 6.629 15.047 1 96.69 115 ASP A N 1
ATOM 942 C CA . ASP A 1 115 ? -17.969 7.316 14.305 1 96.69 115 ASP A CA 1
ATOM 943 C C . ASP A 1 115 ? -17.484 7.785 12.945 1 96.69 115 ASP A C 1
ATOM 945 O O . ASP A 1 115 ? -18.188 8.492 12.227 1 96.69 115 ASP A O 1
ATOM 949 N N . GLY A 1 116 ? -16.219 7.496 12.57 1 98.12 116 GLY A N 1
ATOM 950 C CA . GLY A 1 116 ? -15.695 7.715 11.234 1 98.12 116 GLY A CA 1
ATOM 951 C C . GLY A 1 116 ? -15.305 9.156 10.977 1 98.12 116 GLY A C 1
ATOM 952 O O . GLY A 1 116 ? -15.211 9.578 9.82 1 98.12 116 GLY A O 1
ATOM 953 N N . THR A 1 117 ? -15.047 9.953 12.07 1 97.88 117 THR A N 1
ATOM 954 C CA . THR A 1 117 ? -14.859 11.391 11.859 1 97.88 117 THR A CA 1
ATOM 955 C C . THR A 1 117 ? -13.398 11.781 12.047 1 97.88 117 THR A C 1
ATOM 957 O O . THR A 1 117 ? -12.93 12.766 11.477 1 97.88 117 THR A O 1
ATOM 960 N N . LEU A 1 118 ? -12.672 10.977 12.898 1 98.75 118 LEU A N 1
ATOM 961 C CA . LEU A 1 118 ? -11.289 11.305 13.203 1 98.75 118 LEU A CA 1
ATOM 962 C C . LEU A 1 118 ? -10.359 10.164 12.805 1 98.75 118 LEU A C 1
ATOM 964 O O . LEU A 1 118 ? -10.711 8.992 12.945 1 98.75 118 LEU A O 1
ATOM 968 N N . LEU A 1 119 ? -9.18 10.578 12.367 1 98.88 119 LEU A N 1
ATOM 969 C CA . LEU A 1 119 ? -8.133 9.609 12.055 1 98.88 119 LEU A CA 1
ATOM 970 C C . LEU A 1 119 ? -7.559 9.008 13.336 1 98.88 119 LEU A C 1
ATOM 972 O O . LEU A 1 119 ? -7.129 9.734 14.234 1 98.88 119 LEU A O 1
ATOM 976 N N . LYS A 1 120 ? -7.582 7.746 13.43 1 98.75 120 LYS A N 1
ATOM 977 C CA . LYS A 1 120 ? -7.066 7.016 14.586 1 98.75 120 LYS A CA 1
ATOM 978 C C . LYS A 1 120 ? -5.754 6.312 14.25 1 98.75 120 LYS A C 1
ATOM 980 O O . LYS A 1 120 ? -4.941 6.051 15.141 1 98.75 120 LYS A O 1
ATOM 985 N N . GLY A 1 121 ? -5.543 5.988 13.008 1 98.5 121 GLY A N 1
ATOM 986 C CA . GLY A 1 121 ? -4.336 5.332 12.531 1 98.5 121 GLY A CA 1
ATOM 987 C C . GLY A 1 121 ? -4.004 5.664 11.086 1 98.5 121 GLY A C 1
ATOM 988 O O . GLY A 1 121 ? -4.898 5.84 10.266 1 98.5 121 GLY A O 1
ATOM 989 N N . LEU A 1 122 ? -2.734 5.664 10.781 1 98.44 122 LEU A N 1
ATOM 990 C CA . LEU A 1 122 ? -2.24 5.918 9.43 1 98.44 122 LEU A CA 1
ATOM 991 C C . LEU A 1 122 ? -1.044 5.027 9.109 1 98.44 122 LEU A C 1
ATOM 993 O O . LEU A 1 122 ? -0.081 4.977 9.883 1 98.44 122 LEU A O 1
ATOM 997 N N . ILE A 1 123 ? -1.111 4.336 8.07 1 98.31 123 ILE A N 1
ATOM 998 C CA . ILE A 1 123 ? 0.064 3.736 7.449 1 98.31 123 ILE A CA 1
ATOM 999 C C . ILE A 1 123 ? 0.394 4.473 6.152 1 98.31 123 ILE A C 1
ATOM 1001 O O . ILE A 1 123 ? -0.467 4.625 5.281 1 98.31 123 ILE A O 1
ATOM 1005 N N . GLU A 1 124 ? 1.536 4.973 6.047 1 97.94 124 GLU A N 1
ATOM 1006 C CA . GLU A 1 124 ? 2.082 5.586 4.84 1 97.94 124 GLU A CA 1
ATOM 1007 C C . GLU A 1 124 ? 3.15 4.703 4.207 1 97.94 124 GLU A C 1
ATOM 1009 O O . GLU A 1 124 ? 4.309 4.719 4.629 1 97.94 124 GLU A O 1
ATOM 1014 N N . PHE A 1 125 ? 2.783 3.992 3.23 1 98.56 125 PHE A N 1
ATOM 1015 C CA . PHE A 1 125 ? 3.703 3.152 2.473 1 98.56 125 PHE A CA 1
ATOM 1016 C C . PHE A 1 125 ? 4.184 3.871 1.22 1 98.56 125 PHE A C 1
ATOM 1018 O O . PHE A 1 125 ? 3.418 4.062 0.274 1 98.56 125 PHE A O 1
ATOM 1025 N N . LEU A 1 126 ? 5.453 4.27 1.24 1 98.12 126 LEU A N 1
ATOM 1026 C CA . LEU A 1 126 ? 5.902 5.113 0.137 1 98.12 126 LEU A CA 1
ATOM 1027 C C . LEU A 1 126 ? 6.996 4.418 -0.666 1 98.12 126 LEU A C 1
ATOM 1029 O O . LEU A 1 126 ? 7.5 3.369 -0.258 1 98.12 126 LEU A O 1
ATOM 1033 N N . ASP A 1 127 ? 7.312 4.918 -1.871 1 97.81 127 ASP A N 1
ATOM 1034 C CA . ASP A 1 127 ? 8.438 4.48 -2.686 1 97.81 127 ASP A CA 1
ATOM 1035 C C . ASP A 1 127 ? 9.766 4.781 -1.993 1 97.81 127 ASP A C 1
ATOM 1037 O O . ASP A 1 127 ? 10.281 5.895 -2.086 1 97.81 127 ASP A O 1
ATOM 1041 N N . SER A 1 128 ? 10.289 3.799 -1.378 1 97.25 128 SER A N 1
ATOM 1042 C CA . SER A 1 128 ? 11.461 3.955 -0.522 1 97.25 128 SER A CA 1
ATOM 1043 C C . SER A 1 128 ? 12.688 4.336 -1.337 1 97.25 128 SER A C 1
ATOM 1045 O O . SER A 1 128 ? 13.562 5.059 -0.852 1 97.25 128 SER A O 1
ATOM 1047 N N . ALA A 1 129 ? 12.812 3.869 -2.545 1 95.75 129 ALA A N 1
ATOM 1048 C CA . ALA A 1 129 ? 13.953 4.215 -3.395 1 95.75 129 ALA A CA 1
ATOM 1049 C C . ALA A 1 129 ? 13.961 5.707 -3.717 1 95.75 129 ALA A C 1
ATOM 1051 O O . ALA A 1 129 ? 14.992 6.371 -3.586 1 95.75 129 ALA A O 1
ATOM 1052 N N . SER A 1 130 ? 12.812 6.199 -4.094 1 95.31 130 SER A N 1
ATOM 1053 C CA . SER A 1 130 ? 12.688 7.621 -4.398 1 95.31 130 SER A CA 1
ATOM 1054 C C . SER A 1 130 ? 12.969 8.477 -3.166 1 95.31 130 SER A C 1
ATOM 1056 O O . SER A 1 130 ? 13.648 9.5 -3.252 1 95.31 130 SER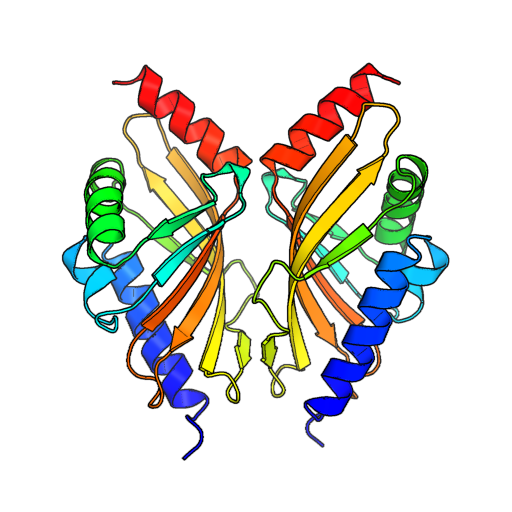 A O 1
ATOM 1058 N N . PHE A 1 131 ? 12.445 8.055 -2.051 1 94.75 131 PHE A N 1
ATOM 1059 C CA . PHE A 1 131 ? 12.617 8.805 -0.812 1 94.75 131 PHE A CA 1
ATOM 1060 C C . PHE A 1 131 ? 14.078 8.82 -0.388 1 94.75 131 PHE A C 1
ATOM 1062 O O . PHE A 1 131 ? 14.617 9.867 -0.017 1 94.75 131 PHE A O 1
ATOM 1069 N N . SER A 1 132 ? 14.688 7.699 -0.432 1 92.88 132 SER A N 1
ATOM 1070 C CA . SER A 1 132 ? 16.094 7.586 -0.042 1 92.88 132 SER A CA 1
ATOM 1071 C C . SER A 1 132 ? 16.984 8.445 -0.931 1 92.88 132 SER A C 1
ATOM 1073 O O . SER A 1 132 ? 17.906 9.102 -0.445 1 92.88 132 SER A O 1
ATOM 1075 N N . LYS A 1 133 ? 16.703 8.375 -2.203 1 92.88 133 LYS A N 1
ATOM 1076 C CA . LYS A 1 133 ? 17.469 9.195 -3.145 1 92.88 133 LYS A CA 1
ATOM 1077 C C . LYS A 1 133 ? 17.344 10.68 -2.803 1 92.88 133 LYS A C 1
ATOM 1079 O O . LYS A 1 133 ? 18.359 11.398 -2.773 1 92.88 133 LYS A O 1
ATOM 1084 N N . TRP A 1 134 ? 16.203 11.133 -2.549 1 94.38 134 TRP A N 1
ATOM 1085 C CA . TRP A 1 134 ? 15.984 12.531 -2.191 1 94.38 134 TRP A CA 1
ATOM 1086 C C . TRP A 1 134 ? 16.672 12.867 -0.869 1 94.38 134 TRP A C 1
ATOM 1088 O O . TRP A 1 134 ? 17.297 13.922 -0.736 1 94.38 134 TRP A O 1
ATOM 1098 N N . LEU A 1 135 ? 16.469 11.984 0.114 1 90.62 135 LEU A N 1
ATOM 1099 C CA . LEU A 1 135 ? 17.031 12.227 1.44 1 90.62 135 LEU A CA 1
ATOM 1100 C C . LEU A 1 135 ? 18.547 12.375 1.376 1 90.62 135 LEU A C 1
ATOM 1102 O O . LEU A 1 135 ? 19.125 13.227 2.055 1 90.62 135 LEU A O 1
ATOM 1106 N N . GLU A 1 136 ? 19.141 11.57 0.611 1 91.38 136 GLU A N 1
ATOM 1107 C CA . GLU A 1 136 ? 20.594 11.664 0.425 1 91.38 136 GLU A CA 1
ATOM 1108 C C . GLU A 1 136 ? 20.984 13 -0.189 1 91.38 136 GLU A C 1
ATOM 1110 O O . GLU A 1 136 ? 21.953 13.625 0.247 1 91.38 136 GLU A O 1
ATOM 1115 N N . ALA A 1 137 ? 20.266 13.43 -1.162 1 90.69 137 ALA A N 1
ATOM 1116 C CA . ALA A 1 137 ? 20.516 14.719 -1.804 1 90.69 137 ALA A CA 1
ATOM 1117 C C . ALA A 1 137 ? 20.297 15.875 -0.831 1 90.69 137 ALA A C 1
ATOM 1119 O O . ALA A 1 137 ? 21.047 16.844 -0.828 1 90.69 137 ALA A O 1
ATOM 1120 N N . ALA A 1 138 ? 19.281 15.789 -0.064 1 87.12 138 ALA A N 1
ATOM 1121 C CA . ALA A 1 138 ? 18.938 16.828 0.899 1 87.12 138 ALA A CA 1
ATOM 1122 C C . ALA A 1 138 ? 20.016 16.969 1.967 1 87.12 138 ALA A C 1
ATOM 1124 O O . ALA A 1 138 ? 20.328 18.094 2.387 1 87.12 138 ALA A O 1
ATOM 1125 N N . ARG A 1 139 ? 20.547 15.859 2.385 1 86.69 139 ARG A N 1
ATOM 1126 C CA . ARG A 1 139 ? 21.594 15.875 3.402 1 86.69 139 ARG A CA 1
ATOM 1127 C C . ARG A 1 139 ? 22.891 16.469 2.855 1 86.69 139 ARG A C 1
ATOM 1129 O O . ARG A 1 139 ? 23.609 17.172 3.57 1 86.69 139 ARG A O 1
ATOM 1136 N N . LYS A 1 140 ? 23.156 16.297 1.623 1 87.81 140 LYS A N 1
ATOM 1137 C CA . LYS A 1 140 ? 24.359 16.844 0.988 1 87.81 140 LYS A CA 1
ATOM 1138 C C . LYS A 1 140 ? 24.234 18.344 0.775 1 87.81 140 LYS A C 1
ATOM 1140 O O . LYS A 1 140 ? 25.234 19.062 0.741 1 87.81 140 LYS A O 1
ATOM 1145 N N . ALA A 1 141 ? 22.969 18.734 0.667 1 82 141 ALA A N 1
ATOM 1146 C CA . ALA A 1 141 ? 22.719 20.141 0.373 1 82 141 ALA A CA 1
ATOM 1147 C C . ALA A 1 141 ? 22.719 20.969 1.65 1 82 141 ALA A C 1
ATOM 1149 O O . ALA A 1 141 ? 22.766 22.203 1.596 1 82 141 ALA A O 1
ATOM 1150 N N . GLN A 1 142 ? 22.609 20.344 2.799 1 72.81 142 GLN A N 1
ATOM 1151 C CA . GLN A 1 142 ? 22.656 21.078 4.059 1 72.81 142 GLN A CA 1
ATOM 1152 C C . GLN A 1 142 ? 24.094 21.391 4.457 1 72.81 142 GLN A C 1
ATOM 1154 O O . GLN A 1 142 ? 24.594 22.484 4.195 1 72.81 142 GLN A O 1
ATOM 1159 N N . MET B 1 1 ? -26.094 -9.734 -7.309 1 64.62 1 MET B N 1
ATOM 1160 C CA . MET B 1 1 ? -26.047 -9.617 -5.852 1 64.62 1 MET B CA 1
ATOM 1161 C C . MET B 1 1 ? -24.672 -9.125 -5.391 1 64.62 1 MET B C 1
ATOM 1163 O O . MET B 1 1 ? -23.672 -9.375 -6.055 1 64.62 1 MET B O 1
ATOM 1167 N N . PRO B 1 2 ? -24.578 -8.203 -4.406 1 82.12 2 PRO B N 1
ATOM 1168 C CA . PRO B 1 2 ? -23.266 -7.762 -3.934 1 82.12 2 PRO B CA 1
ATOM 1169 C C . PRO B 1 2 ? -22.438 -8.906 -3.371 1 82.12 2 PRO B C 1
ATOM 1171 O O . PRO B 1 2 ? -22.984 -9.859 -2.807 1 82.12 2 PRO B O 1
ATOM 1174 N N . VAL B 1 3 ? -21.266 -9.055 -3.775 1 94.25 3 VAL B N 1
ATOM 1175 C CA . VAL B 1 3 ? -20.359 -10.086 -3.287 1 94.25 3 VAL B CA 1
ATOM 1176 C C . VAL B 1 3 ? -20.156 -9.922 -1.78 1 94.25 3 VAL B C 1
ATOM 1178 O O . VAL B 1 3 ? -20.016 -8.805 -1.281 1 94.25 3 VAL B O 1
ATOM 1181 N N . SER B 1 4 ? -20.234 -11.031 -1.058 1 97.12 4 SER B N 1
ATOM 1182 C CA . SER B 1 4 ? -20.109 -10.961 0.395 1 97.12 4 SER B CA 1
ATOM 1183 C C . SER B 1 4 ? -18.656 -10.773 0.821 1 97.12 4 SER B C 1
ATOM 1185 O O . SER B 1 4 ? -17.734 -11.164 0.098 1 97.12 4 SER B O 1
ATOM 1187 N N . ARG B 1 5 ? -18.5 -10.258 1.979 1 97.69 5 ARG B N 1
ATOM 1188 C CA . ARG B 1 5 ? -17.188 -10.141 2.605 1 97.69 5 ARG B CA 1
ATOM 1189 C C . ARG B 1 5 ? -16.531 -11.508 2.754 1 97.69 5 ARG B C 1
ATOM 1191 O O . ARG B 1 5 ? -15.328 -11.656 2.496 1 97.69 5 ARG B O 1
ATOM 1198 N N . GLU B 1 6 ? -17.297 -12.477 3.172 1 98 6 GLU B N 1
ATOM 1199 C CA . GLU B 1 6 ? -16.797 -13.836 3.383 1 98 6 GLU B CA 1
ATOM 1200 C C . GLU B 1 6 ? -16.25 -14.43 2.086 1 98 6 GLU B C 1
ATOM 1202 O O . GLU B 1 6 ? -15.211 -15.086 2.088 1 98 6 GLU B O 1
ATOM 1207 N N . ARG B 1 7 ? -16.953 -14.219 0.998 1 98.38 7 ARG B N 1
ATOM 1208 C CA . ARG B 1 7 ? -16.516 -14.711 -0.304 1 98.38 7 ARG B CA 1
ATOM 1209 C C . ARG B 1 7 ? -15.18 -14.086 -0.699 1 98.38 7 ARG B C 1
ATOM 1211 O O . ARG B 1 7 ? -14.281 -14.789 -1.16 1 98.38 7 ARG B O 1
ATOM 1218 N N . LEU B 1 8 ? -15.016 -12.789 -0.542 1 98.69 8 LEU B N 1
ATOM 1219 C CA . LEU B 1 8 ? -13.773 -12.102 -0.88 1 98.69 8 LEU B CA 1
ATOM 1220 C C . LEU B 1 8 ? -12.625 -12.609 -0.018 1 98.69 8 LEU B C 1
ATOM 1222 O O . LEU B 1 8 ? -11.516 -12.812 -0.514 1 98.69 8 LEU B O 1
ATOM 1226 N N . LEU B 1 9 ? -12.891 -12.836 1.244 1 98.81 9 LEU B N 1
ATOM 1227 C CA . LEU B 1 9 ? -11.859 -13.32 2.15 1 98.81 9 LEU B CA 1
ATOM 1228 C C . LEU B 1 9 ? -11.453 -14.75 1.794 1 98.81 9 LEU B C 1
ATOM 1230 O O . LEU B 1 9 ? -10.273 -15.102 1.884 1 98.81 9 LEU B O 1
ATOM 1234 N N . GLU B 1 10 ? -12.406 -15.547 1.396 1 98.75 10 GLU B N 1
ATOM 1235 C CA . GLU B 1 10 ? -12.094 -16.906 0.959 1 98.75 10 GLU B CA 1
ATOM 1236 C C . GLU B 1 10 ? -11.203 -16.891 -0.283 1 98.75 10 GLU B C 1
ATOM 1238 O O . GLU B 1 10 ? -10.203 -17.609 -0.342 1 98.75 10 GLU B O 1
ATOM 1243 N N . SER B 1 11 ? -11.562 -16.125 -1.291 1 98.81 11 SER B N 1
ATOM 1244 C CA . SER B 1 11 ? -10.758 -16.016 -2.502 1 98.81 11 SER B CA 1
ATOM 1245 C C . SER B 1 11 ? -9.367 -15.469 -2.191 1 98.81 11 SER B C 1
ATOM 1247 O O . SER B 1 11 ? -8.383 -15.883 -2.807 1 98.81 11 SER B O 1
ATOM 1249 N N . THR B 1 12 ? -9.297 -14.531 -1.274 1 98.88 12 THR B N 1
ATOM 1250 C CA . THR B 1 12 ? -8.016 -13.977 -0.846 1 98.88 12 THR B CA 1
ATOM 1251 C C . THR B 1 12 ? -7.141 -15.055 -0.222 1 98.88 12 THR B C 1
ATOM 1253 O O . THR B 1 12 ? -5.938 -15.125 -0.49 1 98.88 12 THR B O 1
ATOM 1256 N N . ARG B 1 13 ? -7.707 -15.898 0.633 1 98.62 13 ARG B N 1
ATOM 1257 C CA . ARG B 1 13 ? -6.953 -17 1.234 1 98.62 13 ARG B CA 1
ATOM 1258 C C . ARG B 1 13 ? -6.363 -17.906 0.164 1 98.62 13 ARG B C 1
ATOM 1260 O O . ARG B 1 13 ? -5.207 -18.328 0.269 1 98.62 13 ARG B O 1
ATOM 1267 N N . VAL B 1 14 ? -7.168 -18.188 -0.818 1 98.62 14 VAL B N 1
ATOM 1268 C CA . VAL B 1 14 ? -6.691 -19.016 -1.927 1 98.62 14 VAL B CA 1
ATOM 1269 C C . VAL B 1 14 ? -5.516 -18.312 -2.615 1 98.62 14 VAL B C 1
ATOM 1271 O O . VAL B 1 14 ? -4.508 -18.953 -2.924 1 98.62 14 VAL B O 1
ATOM 1274 N N . TRP B 1 15 ? -5.625 -17.016 -2.877 1 98.69 15 TRP B N 1
ATOM 1275 C CA . TRP B 1 15 ? -4.551 -16.266 -3.514 1 98.69 15 TRP B CA 1
ATOM 1276 C C . TRP B 1 15 ? -3.273 -16.328 -2.682 1 98.69 15 TRP B C 1
ATOM 1278 O O . TRP B 1 15 ? -2.186 -16.547 -3.221 1 98.69 15 TRP B O 1
ATOM 1288 N N . ILE B 1 16 ? -3.395 -16.156 -1.373 1 98.69 16 ILE B N 1
ATOM 1289 C CA . ILE B 1 16 ? -2.236 -16.188 -0.486 1 98.69 16 ILE B CA 1
ATOM 1290 C C . ILE B 1 16 ? -1.567 -17.547 -0.547 1 98.69 16 ILE B C 1
ATOM 1292 O O . ILE B 1 16 ? -0.34 -17.656 -0.62 1 98.69 16 ILE B O 1
ATOM 1296 N N . GLU B 1 17 ? -2.375 -18.609 -0.506 1 98.31 17 GLU B N 1
ATOM 1297 C CA . GLU B 1 17 ? -1.835 -19.969 -0.592 1 98.31 17 GLU B CA 1
ATOM 1298 C C . GLU B 1 17 ? -1.104 -20.188 -1.914 1 98.31 17 GLU B C 1
ATOM 1300 O O . GLU B 1 17 ? -0.066 -20.844 -1.952 1 98.31 17 GLU B O 1
ATOM 1305 N N . ASN B 1 18 ? -1.682 -19.656 -2.979 1 98.19 18 ASN B N 1
ATOM 1306 C CA . ASN B 1 18 ? -1.021 -19.75 -4.277 1 98.19 18 ASN B CA 1
ATOM 1307 C C . ASN B 1 18 ? 0.314 -19.016 -4.277 1 98.19 18 ASN B C 1
ATOM 1309 O O . ASN B 1 18 ? 1.302 -19.5 -4.824 1 98.19 18 ASN B O 1
ATOM 1313 N N . MET B 1 19 ? 0.305 -17.828 -3.705 1 97.88 19 MET B N 1
ATOM 1314 C CA . MET B 1 19 ? 1.55 -17.062 -3.602 1 97.88 19 MET B CA 1
ATOM 1315 C C . MET B 1 19 ? 2.58 -17.828 -2.77 1 97.88 19 MET B C 1
ATOM 1317 O O . MET B 1 19 ? 3.768 -17.828 -3.096 1 97.88 19 MET B O 1
ATOM 1321 N N . ARG B 1 20 ? 2.162 -18.516 -1.755 1 97.56 20 ARG B N 1
ATOM 1322 C CA . ARG B 1 20 ? 3.066 -19.266 -0.884 1 97.56 20 ARG B CA 1
ATOM 1323 C C . ARG B 1 20 ? 3.621 -20.484 -1.594 1 97.56 20 ARG B C 1
ATOM 1325 O O . ARG B 1 20 ? 4.754 -20.906 -1.336 1 97.56 20 ARG B O 1
ATOM 1332 N N . ASP B 1 21 ? 2.801 -21.094 -2.428 1 96.75 21 ASP B N 1
ATOM 1333 C CA . ASP B 1 21 ? 3.289 -22.188 -3.271 1 96.75 21 ASP B CA 1
ATOM 1334 C C . ASP B 1 21 ? 4.426 -21.703 -4.176 1 96.75 21 ASP B C 1
ATOM 1336 O O . ASP B 1 21 ? 5.309 -22.484 -4.531 1 96.75 21 ASP B O 1
ATOM 1340 N N . PHE B 1 22 ? 4.352 -20.469 -4.602 1 97.12 22 PHE B N 1
ATOM 1341 C CA . PHE B 1 22 ? 5.398 -19.734 -5.293 1 97.12 22 PHE B CA 1
ATOM 1342 C C . PHE B 1 22 ? 5.809 -20.453 -6.578 1 97.12 22 PHE B C 1
ATOM 1344 O O . PHE B 1 22 ? 7 -20.547 -6.887 1 97.12 22 PHE B O 1
ATOM 1351 N N . SER B 1 23 ? 4.891 -21 -7.301 1 96.62 23 SER B N 1
ATOM 1352 C CA . SER B 1 23 ? 5.113 -21.531 -8.633 1 96.62 23 SER B CA 1
ATOM 1353 C C . SER B 1 23 ? 4.316 -20.766 -9.68 1 96.62 23 SER B C 1
ATOM 1355 O O . SER B 1 23 ? 3.234 -20.25 -9.391 1 96.62 23 SER B O 1
ATOM 1357 N N . PRO B 1 24 ? 4.793 -20.719 -10.93 1 96.06 24 PRO B N 1
ATOM 1358 C CA . PRO B 1 24 ? 4.055 -20.016 -11.984 1 96.06 24 PRO B CA 1
ATOM 1359 C C . PRO B 1 24 ? 2.641 -20.562 -12.172 1 96.06 24 PRO B C 1
ATOM 1361 O O . PRO B 1 24 ? 1.704 -19.797 -12.406 1 96.06 24 PRO B O 1
ATOM 1364 N N . GLU B 1 25 ? 2.479 -21.828 -12.086 1 96.62 25 GLU B N 1
ATOM 1365 C CA . GLU B 1 25 ? 1.165 -22.438 -12.25 1 96.62 25 GLU B CA 1
ATOM 1366 C C . GLU B 1 25 ? 0.215 -22 -11.133 1 96.62 25 GLU B C 1
ATOM 1368 O O . GLU B 1 25 ? -0.939 -21.656 -11.398 1 96.62 25 GLU B O 1
ATOM 1373 N N . ALA B 1 26 ? 0.689 -22.016 -9.93 1 97.75 26 ALA B N 1
ATOM 1374 C CA . ALA B 1 26 ? -0.153 -21.688 -8.781 1 97.75 26 ALA B CA 1
ATOM 1375 C C . ALA B 1 26 ? -0.595 -20.234 -8.82 1 97.75 26 ALA B C 1
ATOM 1377 O O . ALA B 1 26 ? -1.773 -19.922 -8.617 1 97.75 26 ALA B O 1
ATOM 1378 N N . VAL B 1 27 ? 0.298 -19.266 -9.133 1 97.25 27 VAL B N 1
ATOM 1379 C CA . VAL B 1 27 ? 0.011 -17.844 -9.008 1 97.25 27 VAL B CA 1
ATOM 1380 C C . VAL B 1 27 ? -0.934 -17.406 -10.125 1 97.25 27 VAL B C 1
ATOM 1382 O O . VAL B 1 27 ? -1.572 -16.359 -10.023 1 97.25 27 VAL B O 1
ATOM 1385 N N . LEU B 1 28 ? -1.106 -18.25 -11.148 1 97.56 28 LEU B N 1
ATOM 1386 C CA . LEU B 1 28 ? -1.962 -17.891 -12.273 1 97.56 28 LEU B CA 1
ATOM 1387 C C . LEU B 1 28 ? -3.297 -18.625 -12.203 1 97.56 28 LEU B C 1
ATOM 1389 O O . LEU B 1 28 ? -4.203 -18.359 -12.992 1 97.56 28 LEU B O 1
ATOM 1393 N N . SER B 1 29 ? -3.463 -19.516 -11.312 1 97 29 SER B N 1
ATOM 1394 C CA . SER B 1 29 ? -4.531 -20.5 -11.328 1 97 29 SER B CA 1
ATOM 1395 C C . SER B 1 29 ? -5.883 -19.859 -11.039 1 97 29 SER B C 1
ATOM 1397 O O . SER B 1 29 ? -6.926 -20.422 -11.406 1 97 29 SER B O 1
ATOM 1399 N N . ASN B 1 30 ? -5.949 -18.781 -10.422 1 97.69 30 ASN B N 1
ATOM 1400 C CA . ASN B 1 30 ? -7.223 -18.172 -10.039 1 97.69 30 ASN B CA 1
ATOM 1401 C C . ASN B 1 30 ? -7.332 -16.734 -10.531 1 97.69 30 ASN B C 1
ATOM 1403 O O . ASN B 1 30 ? -7.672 -15.836 -9.758 1 97.69 30 ASN B O 1
ATOM 1407 N N . ARG B 1 31 ? -7.152 -16.547 -11.789 1 98.56 31 ARG B N 1
ATOM 1408 C CA . ARG B 1 31 ? -7.23 -15.25 -12.438 1 98.56 31 ARG B CA 1
ATOM 1409 C C . ARG B 1 31 ? -8.195 -15.281 -13.617 1 98.56 31 ARG B C 1
ATOM 1411 O O . ARG B 1 31 ? -8.344 -16.312 -14.281 1 98.56 31 ARG B O 1
ATOM 1418 N N . THR B 1 32 ? -8.891 -14.195 -13.859 1 98.75 32 THR B N 1
ATOM 1419 C CA . THR B 1 32 ? -9.609 -14.055 -15.117 1 98.75 32 THR B CA 1
ATOM 1420 C C . THR B 1 32 ? -8.633 -13.977 -16.297 1 98.75 32 THR B C 1
ATOM 1422 O O . THR B 1 32 ? -7.465 -13.633 -16.109 1 98.75 32 THR B O 1
ATOM 1425 N N . ASP B 1 33 ? -9.102 -14.219 -17.5 1 98 33 ASP B N 1
ATOM 1426 C CA . ASP B 1 33 ? -8.258 -14.219 -18.688 1 98 33 ASP B CA 1
ATOM 1427 C C . ASP B 1 33 ? -7.664 -12.836 -18.938 1 98 33 ASP B C 1
ATOM 1429 O O . ASP B 1 33 ? -6.566 -12.711 -19.484 1 98 33 ASP B O 1
ATOM 1433 N N . ASP B 1 34 ? -8.375 -11.82 -18.484 1 98.06 34 ASP B N 1
ATOM 1434 C CA . ASP B 1 34 ? -7.957 -10.453 -18.781 1 98.06 34 ASP B CA 1
ATOM 1435 C C . ASP B 1 34 ? -7.375 -9.781 -17.531 1 98.06 34 ASP B C 1
ATOM 1437 O O . ASP B 1 34 ? -7.336 -8.555 -17.438 1 98.06 34 ASP B O 1
ATOM 1441 N N . CYS B 1 35 ? -7 -10.578 -16.547 1 98.62 35 CYS B N 1
ATOM 1442 C CA . CYS B 1 35 ? -6.422 -10.031 -15.328 1 98.62 35 CYS B CA 1
ATOM 1443 C C . CYS B 1 35 ? -5.172 -9.219 -15.641 1 98.62 35 CYS B C 1
ATOM 1445 O O . CYS B 1 35 ? -4.32 -9.648 -16.422 1 98.62 35 CYS B O 1
ATOM 1447 N N . ILE B 1 36 ? -5.059 -8.031 -15.023 1 98.25 36 ILE B N 1
ATOM 1448 C CA . ILE B 1 36 ? -3.891 -7.164 -15.156 1 98.25 36 ILE B CA 1
ATOM 1449 C C . ILE B 1 36 ? -3.188 -7.023 -13.812 1 98.25 36 ILE B C 1
ATOM 1451 O O . ILE B 1 36 ? -3.838 -6.832 -12.781 1 98.25 36 ILE B O 1
ATOM 1455 N N . THR B 1 37 ? -1.868 -7.195 -13.797 1 97.5 37 THR B N 1
ATOM 1456 C CA . THR B 1 37 ? -1.015 -6.938 -12.648 1 97.5 37 THR B CA 1
ATOM 1457 C C . THR B 1 37 ? -0.201 -5.664 -12.852 1 97.5 37 THR B C 1
ATOM 1459 O O . THR B 1 37 ? 0.397 -5.465 -13.906 1 97.5 37 THR B O 1
ATOM 1462 N N . TYR B 1 38 ? -0.251 -4.84 -11.875 1 96.12 38 TYR B N 1
ATOM 1463 C CA . TYR B 1 38 ? 0.559 -3.625 -11.867 1 96.12 38 TYR B CA 1
ATOM 1464 C C . TYR B 1 38 ? 1.601 -3.674 -10.758 1 96.12 38 TYR B C 1
ATOM 1466 O O . TYR B 1 38 ? 1.253 -3.75 -9.578 1 96.12 38 TYR B O 1
ATOM 1474 N N . LEU B 1 39 ? 2.861 -3.664 -11.148 1 95.94 39 LEU B N 1
ATOM 1475 C CA . LEU B 1 39 ? 3.957 -3.621 -10.188 1 95.94 39 LEU B CA 1
ATOM 1476 C C . LEU B 1 39 ? 4.293 -2.184 -9.812 1 95.94 39 LEU B C 1
ATOM 1478 O O . LEU B 1 39 ? 4.648 -1.376 -10.672 1 95.94 39 LEU B O 1
ATOM 1482 N N . ALA B 1 40 ? 4.137 -1.933 -8.602 1 96.69 40 ALA B N 1
ATOM 1483 C CA . ALA B 1 40 ? 4.355 -0.593 -8.062 1 96.69 40 ALA B CA 1
ATOM 1484 C C . ALA B 1 40 ? 5.406 -0.613 -6.957 1 96.69 40 ALA B C 1
ATOM 1486 O O . ALA B 1 40 ? 5.695 -1.667 -6.387 1 96.69 40 ALA B O 1
ATOM 1487 N N . PRO B 1 41 ? 6.012 0.581 -6.559 1 97.25 41 PRO B N 1
ATOM 1488 C CA . PRO B 1 41 ? 5.852 1.884 -7.207 1 97.25 41 PRO B CA 1
ATOM 1489 C C . PRO B 1 41 ? 6.559 1.958 -8.562 1 97.25 41 PRO B C 1
ATOM 1491 O O . PRO B 1 41 ? 7.066 0.947 -9.055 1 97.25 41 PRO B O 1
ATOM 1494 N N . ARG B 1 42 ? 6.582 3.066 -9.227 1 91.62 42 ARG B N 1
ATOM 1495 C CA . ARG B 1 42 ? 7.098 3.24 -10.586 1 91.62 42 ARG B CA 1
ATOM 1496 C C . ARG B 1 42 ? 8.586 2.895 -10.648 1 91.62 42 ARG B C 1
ATOM 1498 O O . ARG B 1 42 ? 9.062 2.404 -11.672 1 91.62 42 ARG B O 1
ATOM 1505 N N . THR B 1 43 ? 9.305 3.08 -9.57 1 91.81 43 THR B N 1
ATOM 1506 C CA . THR B 1 43 ? 10.75 2.883 -9.562 1 91.81 43 THR B CA 1
ATOM 1507 C C . THR B 1 43 ? 11.094 1.403 -9.719 1 91.81 43 THR B C 1
ATOM 1509 O O . THR B 1 43 ? 12.227 1.057 -10.062 1 91.81 43 THR B O 1
ATOM 1512 N N . VAL B 1 44 ? 10.219 0.527 -9.383 1 91.81 44 VAL B N 1
ATOM 1513 C CA . VAL B 1 44 ? 10.5 -0.896 -9.539 1 91.81 44 VAL B CA 1
ATOM 1514 C C . VAL B 1 44 ? 10.203 -1.334 -10.969 1 91.81 44 VAL B C 1
ATOM 1516 O O . VAL B 1 44 ? 10.641 -2.4 -11.406 1 91.81 44 VAL B O 1
ATOM 1519 N N . GLY B 1 45 ? 9.484 -0.56 -11.688 1 82.56 45 GLY B N 1
ATOM 1520 C CA . GLY B 1 45 ? 9.203 -0.908 -13.078 1 82.56 45 GLY B CA 1
ATOM 1521 C C . GLY B 1 45 ? 7.945 -0.255 -13.609 1 82.56 45 GLY B C 1
ATOM 1522 O O . GLY B 1 45 ? 7.887 0.119 -14.789 1 82.56 45 GLY B O 1
ATOM 1523 N N . GLY B 1 46 ? 6.957 -0.151 -12.656 1 78.88 46 GLY B N 1
ATOM 1524 C CA . GLY B 1 46 ? 5.688 0.418 -13.07 1 78.88 46 GLY B CA 1
ATOM 1525 C C . GLY B 1 46 ? 5.07 -0.299 -14.258 1 78.88 46 GLY B C 1
ATOM 1526 O O . GLY B 1 46 ? 4.562 0.34 -15.18 1 78.88 46 GLY B O 1
ATOM 1527 N N . GLU B 1 47 ? 5.168 -1.507 -14.336 1 87.06 47 GLU B N 1
ATOM 1528 C CA . GLU B 1 47 ? 4.715 -2.295 -15.477 1 87.06 47 GLU B CA 1
ATOM 1529 C C . GLU B 1 47 ? 3.299 -2.82 -15.266 1 87.06 47 GLU B C 1
ATOM 1531 O O . GLU B 1 47 ? 2.936 -3.201 -14.148 1 87.06 47 GLU B O 1
ATOM 1536 N N . ARG B 1 48 ? 2.582 -2.689 -16.328 1 93.75 48 ARG B N 1
ATOM 1537 C CA . ARG B 1 48 ? 1.309 -3.396 -16.422 1 93.75 48 ARG B CA 1
ATOM 1538 C C . ARG B 1 48 ? 1.449 -4.672 -17.25 1 93.75 48 ARG B C 1
ATOM 1540 O O . ARG B 1 48 ? 1.876 -4.629 -18.406 1 93.75 48 ARG B O 1
ATOM 1547 N N . MET B 1 49 ? 1.066 -5.766 -16.594 1 96.94 49 MET B N 1
ATOM 1548 C CA . MET B 1 49 ? 1.29 -7.07 -17.219 1 96.94 49 MET B CA 1
ATOM 1549 C C . MET B 1 49 ? -0.013 -7.852 -17.328 1 96.94 49 MET B C 1
ATOM 1551 O O . MET B 1 49 ? -0.771 -7.938 -16.359 1 96.94 49 MET B O 1
ATOM 1555 N N . ASP B 1 50 ? -0.225 -8.383 -18.531 1 98.06 50 ASP B N 1
ATOM 1556 C CA . ASP B 1 50 ? -1.272 -9.391 -18.609 1 98.06 50 ASP B CA 1
ATOM 1557 C C . ASP B 1 50 ? -0.787 -10.734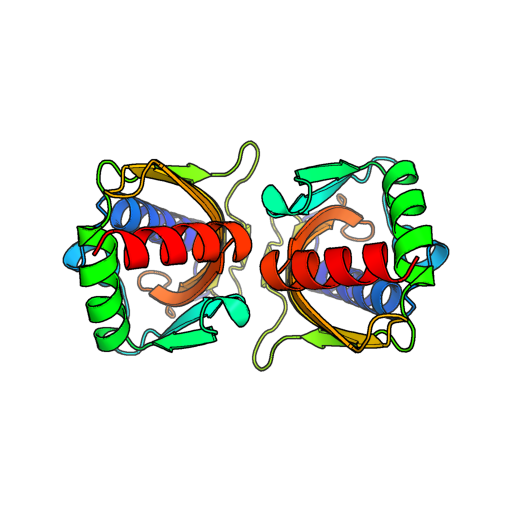 -18.047 1 98.06 50 ASP B C 1
ATOM 1559 O O . ASP B 1 50 ? 0.343 -10.836 -17.562 1 98.06 50 ASP B O 1
ATOM 1563 N N . ASN B 1 51 ? -1.645 -11.734 -18.109 1 98.06 51 ASN B N 1
ATOM 1564 C CA . ASN B 1 51 ? -1.321 -13.023 -17.5 1 98.06 51 ASN B CA 1
ATOM 1565 C C . ASN B 1 51 ? -0.068 -13.633 -18.109 1 98.06 51 ASN B C 1
ATOM 1567 O O . ASN B 1 51 ? 0.75 -14.227 -17.406 1 98.06 51 ASN B O 1
ATOM 1571 N N . ASP B 1 52 ? 0.168 -13.516 -19.391 1 97.38 52 ASP B N 1
ATOM 1572 C CA . ASP B 1 52 ? 1.324 -14.102 -20.062 1 97.38 52 ASP B CA 1
ATOM 1573 C C . ASP B 1 52 ? 2.619 -13.43 -19.625 1 97.38 52 ASP B C 1
ATOM 1575 O O . ASP B 1 52 ? 3.596 -14.102 -19.281 1 97.38 52 ASP B O 1
ATOM 1579 N N . ARG B 1 53 ? 2.604 -12.141 -19.688 1 96.25 53 ARG B N 1
ATOM 1580 C CA . ARG B 1 53 ? 3.791 -11.398 -19.266 1 96.25 53 ARG B CA 1
ATOM 1581 C C . ARG B 1 53 ? 4.094 -11.625 -17.797 1 96.25 53 ARG B C 1
ATOM 1583 O O . ARG B 1 53 ? 5.258 -11.758 -17.406 1 96.25 53 ARG B O 1
ATOM 1590 N N . TYR B 1 54 ? 3.061 -11.648 -17.016 1 96.88 54 TYR B N 1
ATOM 1591 C CA . TYR B 1 54 ? 3.242 -11.922 -15.586 1 96.88 54 TYR B CA 1
ATOM 1592 C C . TYR B 1 54 ? 3.871 -13.297 -15.375 1 96.88 54 TYR B C 1
ATOM 1594 O O . TYR B 1 54 ? 4.781 -13.445 -14.555 1 96.88 54 TYR B O 1
ATOM 1602 N N . ARG B 1 55 ? 3.375 -14.266 -16.109 1 97.12 55 ARG B N 1
ATOM 1603 C CA . ARG B 1 55 ? 3.92 -15.617 -16.031 1 97.12 55 ARG B CA 1
ATOM 1604 C C . ARG B 1 55 ? 5.414 -15.617 -16.328 1 97.12 55 ARG B C 1
ATOM 1606 O O . ARG B 1 55 ? 6.199 -16.234 -15.602 1 97.12 55 ARG B O 1
ATOM 1613 N N . GLU B 1 56 ? 5.82 -14.969 -17.359 1 95.75 56 GLU B N 1
ATOM 1614 C CA . GLU B 1 56 ? 7.219 -14.93 -17.766 1 95.75 56 GLU B CA 1
ATOM 1615 C C . GLU B 1 56 ? 8.094 -14.336 -16.672 1 95.75 56 GLU B C 1
ATOM 1617 O O . GLU B 1 56 ? 9.156 -14.875 -16.359 1 95.75 56 GLU B O 1
ATOM 1622 N N . GLY B 1 57 ? 7.676 -13.25 -16.188 1 93.38 57 GLY B N 1
ATOM 1623 C CA . GLY B 1 57 ? 8.414 -12.633 -15.094 1 93.38 57 GLY B CA 1
ATOM 1624 C C . GLY B 1 57 ? 8.492 -13.516 -13.859 1 93.38 57 GLY B C 1
ATOM 1625 O O . GLY B 1 57 ? 9.539 -13.594 -13.211 1 93.38 57 GLY B O 1
ATOM 1626 N N . PHE B 1 58 ? 7.41 -14.211 -13.586 1 95.81 58 PHE B N 1
ATOM 1627 C CA . PHE B 1 58 ? 7.352 -15.016 -12.367 1 95.81 58 PHE B CA 1
ATOM 1628 C C . PHE B 1 58 ? 8.211 -16.266 -12.5 1 95.81 58 PHE B C 1
ATOM 1630 O O . PHE B 1 58 ? 8.773 -16.75 -11.516 1 95.81 58 PHE B O 1
ATOM 1637 N N . VAL B 1 59 ? 8.273 -16.797 -13.68 1 95.75 59 VAL B N 1
ATOM 1638 C CA . VAL B 1 59 ? 9.164 -17.938 -13.922 1 95.75 59 VAL B CA 1
ATOM 1639 C C . VAL B 1 59 ? 10.586 -17.562 -13.531 1 95.75 59 VAL B C 1
ATOM 1641 O O . VAL B 1 59 ? 11.266 -18.328 -12.836 1 95.75 59 VAL B O 1
ATOM 1644 N N . TRP B 1 60 ? 11.008 -16.469 -13.945 1 90.94 60 TRP B N 1
ATOM 1645 C CA . TRP B 1 60 ? 12.344 -16 -13.578 1 90.94 60 TRP B CA 1
ATOM 1646 C C . TRP B 1 60 ? 12.453 -15.797 -12.07 1 90.94 60 TRP B C 1
ATOM 1648 O O . TRP B 1 60 ? 13.383 -16.312 -11.438 1 90.94 60 TRP B O 1
ATOM 1658 N N . ILE B 1 61 ? 11.523 -15.07 -11.477 1 91.38 61 ILE B N 1
ATOM 1659 C CA . ILE B 1 61 ? 11.562 -14.727 -10.062 1 91.38 61 ILE B CA 1
ATOM 1660 C C . ILE B 1 61 ? 11.562 -16 -9.227 1 91.38 61 ILE B C 1
ATOM 1662 O O . ILE B 1 61 ? 12.367 -16.156 -8.305 1 91.38 61 ILE B O 1
ATOM 1666 N N . SER B 1 62 ? 10.68 -16.891 -9.539 1 93.62 62 SER B N 1
ATOM 1667 C CA . SER B 1 62 ? 10.57 -18.109 -8.734 1 93.62 62 SER B CA 1
ATOM 1668 C C . SER B 1 62 ? 11.82 -18.969 -8.852 1 93.62 62 SER B C 1
ATOM 1670 O O . SER B 1 62 ? 12.133 -19.75 -7.949 1 93.62 62 SER B O 1
ATOM 1672 N N . SER B 1 63 ? 12.586 -18.812 -9.875 1 92.25 63 SER B N 1
ATOM 1673 C CA . SER B 1 63 ? 13.82 -19.562 -10.047 1 92.25 63 SER B CA 1
ATOM 1674 C C . SER B 1 63 ? 14.945 -18.984 -9.195 1 92.25 63 SER B C 1
ATOM 1676 O O . SER B 1 63 ? 15.93 -19.672 -8.914 1 92.25 63 SER B O 1
ATOM 1678 N N . GLN B 1 64 ? 14.781 -17.75 -8.805 1 91.88 64 GLN B N 1
ATOM 1679 C CA . GLN B 1 64 ? 15.828 -17.078 -8.047 1 91.88 64 GLN B CA 1
ATOM 1680 C C . GLN B 1 64 ? 15.711 -17.375 -6.555 1 91.88 64 GLN B C 1
ATOM 1682 O O . GLN B 1 64 ? 16.656 -17.156 -5.793 1 91.88 64 GLN B O 1
ATOM 1687 N N . PHE B 1 65 ? 14.531 -17.906 -6.113 1 94.69 65 PHE B N 1
ATOM 1688 C CA . PHE B 1 65 ? 14.266 -17.953 -4.68 1 94.69 65 PHE B CA 1
ATOM 1689 C C . PHE B 1 65 ? 14.008 -19.391 -4.23 1 94.69 65 PHE B C 1
ATOM 1691 O O 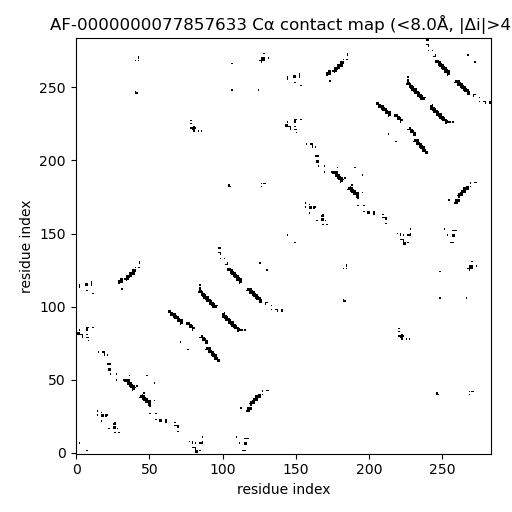. PHE B 1 65 ? 13.469 -20.203 -4.992 1 94.69 65 PHE B O 1
ATOM 1698 N N . LYS B 1 66 ? 14.445 -19.625 -3.059 1 94.75 66 LYS B N 1
ATOM 1699 C CA . LYS B 1 66 ? 14.094 -20.844 -2.328 1 94.75 66 LYS B CA 1
ATOM 1700 C C . LYS B 1 66 ? 13.477 -20.516 -0.975 1 94.75 66 LYS B C 1
ATOM 1702 O O . LYS B 1 66 ? 13.797 -19.484 -0.372 1 94.75 66 LYS B O 1
ATOM 1707 N N . ASN B 1 67 ? 12.469 -21.422 -0.523 1 96.31 67 ASN B N 1
ATOM 1708 C CA . ASN B 1 67 ? 11.852 -21.281 0.793 1 96.31 67 ASN B CA 1
ATOM 1709 C C . ASN B 1 67 ? 11.148 -19.938 0.952 1 96.31 67 ASN B C 1
ATOM 1711 O O . ASN B 1 67 ? 11.328 -19.266 1.962 1 96.31 67 ASN B O 1
ATOM 1715 N N . PHE B 1 68 ? 10.469 -19.578 -0.034 1 97.5 68 PHE B N 1
ATOM 1716 C CA . PHE B 1 68 ? 9.734 -18.312 -0.004 1 97.5 68 PHE B CA 1
ATOM 1717 C C . PHE B 1 68 ? 8.625 -18.359 1.041 1 97.5 68 PHE B C 1
ATOM 1719 O O . PHE B 1 68 ? 7.824 -19.297 1.066 1 97.5 68 PHE B O 1
ATOM 1726 N N . GLN B 1 69 ? 8.633 -17.344 1.891 1 98.19 69 GLN B N 1
ATOM 1727 C CA . GLN B 1 69 ? 7.605 -17.156 2.914 1 98.19 69 GLN B CA 1
ATOM 1728 C C . GLN B 1 69 ? 6.891 -15.82 2.746 1 98.19 69 GLN B C 1
ATOM 1730 O O . GLN B 1 69 ? 7.516 -14.812 2.422 1 98.19 69 GLN B O 1
ATOM 1735 N N . LEU B 1 70 ? 5.648 -15.828 2.941 1 98.5 70 LEU B N 1
ATOM 1736 C CA . LEU B 1 70 ? 4.809 -14.641 2.869 1 98.5 70 LEU B CA 1
ATOM 1737 C C . LEU B 1 70 ? 3.834 -14.586 4.043 1 98.5 70 LEU B C 1
ATOM 1739 O O . LEU B 1 70 ? 3.039 -15.508 4.234 1 98.5 70 LEU B O 1
ATOM 1743 N N . ASP B 1 71 ? 3.914 -13.547 4.848 1 98.38 71 ASP B N 1
ATOM 1744 C CA . ASP B 1 71 ? 3.078 -13.43 6.039 1 98.38 71 ASP B CA 1
ATOM 1745 C C . ASP B 1 71 ? 2.564 -12 6.203 1 98.38 71 ASP B C 1
ATOM 1747 O O . ASP B 1 71 ? 3.164 -11.055 5.688 1 98.38 71 ASP B O 1
ATOM 1751 N N . PHE B 1 72 ? 1.467 -11.898 6.926 1 98.44 72 PHE B N 1
ATOM 1752 C CA . PHE B 1 72 ? 0.997 -10.57 7.281 1 98.44 72 PHE B CA 1
ATOM 1753 C C . PHE B 1 72 ? 2.023 -9.844 8.141 1 98.44 72 PHE B C 1
ATOM 1755 O O . PHE B 1 72 ? 2.67 -10.453 8.992 1 98.44 72 PHE B O 1
ATOM 1762 N N . VAL B 1 73 ? 2.205 -8.586 7.863 1 97.19 73 VAL B N 1
ATOM 1763 C CA . VAL B 1 73 ? 2.904 -7.766 8.852 1 97.19 73 VAL B CA 1
ATOM 1764 C C . VAL B 1 73 ? 2.178 -7.844 10.195 1 97.19 73 VAL B C 1
ATOM 1766 O O . VAL B 1 73 ? 0.947 -7.879 10.234 1 97.19 73 VAL B O 1
ATOM 1769 N N . ASP B 1 74 ? 2.924 -7.836 11.305 1 94.19 74 ASP B N 1
ATOM 1770 C CA . ASP B 1 74 ? 2.367 -8.031 12.641 1 94.19 74 ASP B CA 1
ATOM 1771 C C . ASP B 1 74 ? 1.242 -7.039 12.914 1 94.19 74 ASP B C 1
ATOM 1773 O O . ASP B 1 74 ? 1.406 -5.836 12.711 1 94.19 74 ASP B O 1
ATOM 1777 N N . GLY B 1 75 ? 0.109 -7.582 13.352 1 94.12 75 GLY B N 1
ATOM 1778 C CA . GLY B 1 75 ? -1.019 -6.754 13.75 1 94.12 75 GLY B CA 1
ATOM 1779 C C . GLY B 1 75 ? -1.924 -6.379 12.594 1 94.12 75 GLY B C 1
ATOM 1780 O O . GLY B 1 75 ? -2.977 -5.77 12.789 1 94.12 75 GLY B O 1
ATOM 1781 N N . GLU B 1 76 ? -1.56 -6.75 11.391 1 96.62 76 GLU B N 1
ATOM 1782 C CA . GLU B 1 76 ? -2.35 -6.379 10.219 1 96.62 76 GLU B CA 1
ATOM 1783 C C . GLU B 1 76 ? -3.309 -7.5 9.828 1 96.62 76 GLU B C 1
ATOM 1785 O O . GLU B 1 76 ? -3.053 -8.672 10.109 1 96.62 76 GLU B O 1
ATOM 1790 N N . ALA B 1 77 ? -4.395 -7.117 9.258 1 98.06 77 ALA B N 1
ATOM 1791 C CA . ALA B 1 77 ? -5.422 -8.008 8.727 1 98.06 77 ALA B CA 1
ATOM 1792 C C . ALA B 1 77 ? -5.961 -7.484 7.395 1 98.06 77 ALA B C 1
ATOM 1794 O O . ALA B 1 77 ? -5.746 -6.324 7.043 1 98.06 77 ALA B O 1
ATOM 1795 N N . PRO B 1 78 ? -6.633 -8.352 6.633 1 98.88 78 PRO B N 1
ATOM 1796 C CA . PRO B 1 78 ? -7.168 -7.891 5.348 1 98.88 78 PRO B CA 1
ATOM 1797 C C . PRO B 1 78 ? -8.125 -6.711 5.492 1 98.88 78 PRO B C 1
ATOM 1799 O O . PRO B 1 78 ? -8.906 -6.66 6.445 1 98.88 78 PRO B O 1
ATOM 1802 N N . ILE B 1 79 ? -8.008 -5.777 4.594 1 98.88 79 ILE B N 1
ATOM 1803 C CA . ILE B 1 79 ? -8.969 -4.695 4.418 1 98.88 79 ILE B CA 1
ATOM 1804 C C . ILE B 1 79 ? -9.906 -5.023 3.26 1 98.88 79 ILE B C 1
ATOM 1806 O O . ILE B 1 79 ? -9.461 -5.262 2.137 1 98.88 79 ILE B O 1
ATOM 1810 N N . VAL B 1 80 ? -11.219 -4.988 3.5 1 98.75 80 VAL B N 1
ATOM 1811 C CA . VAL B 1 80 ? -12.156 -5.531 2.52 1 98.75 80 VAL B CA 1
ATOM 1812 C C . VAL B 1 80 ? -13.133 -4.441 2.078 1 98.75 80 VAL B C 1
ATOM 1814 O O . VAL B 1 80 ? -13.805 -3.832 2.91 1 98.75 80 VAL B O 1
ATOM 1817 N N . ASP B 1 81 ? -13.211 -4.145 0.804 1 98.5 81 ASP B N 1
ATOM 1818 C CA . ASP B 1 81 ? -14.203 -3.289 0.158 1 98.5 81 ASP B CA 1
ATOM 1819 C C . ASP B 1 81 ? -15.211 -4.117 -0.642 1 98.5 81 ASP B C 1
ATOM 1821 O O . ASP B 1 81 ? -14.969 -4.43 -1.811 1 98.5 81 ASP B O 1
ATOM 1825 N N . GLU B 1 82 ? -16.312 -4.375 -0.056 1 97.62 82 GLU B N 1
ATOM 1826 C CA . GLU B 1 82 ? -17.312 -5.238 -0.664 1 97.62 82 GLU B CA 1
ATOM 1827 C C . GLU B 1 82 ? -17.922 -4.594 -1.906 1 97.62 82 GLU B C 1
ATOM 1829 O O . GLU B 1 82 ? -18.266 -5.285 -2.867 1 97.62 82 GLU B O 1
ATOM 1834 N N . VAL B 1 83 ? -18.016 -3.271 -1.863 1 97.12 83 VAL B N 1
ATOM 1835 C CA . VAL B 1 83 ? -18.672 -2.547 -2.943 1 97.12 83 VAL B CA 1
ATOM 1836 C C . VAL B 1 83 ? -17.844 -2.65 -4.223 1 97.12 83 VAL B C 1
ATOM 1838 O O . VAL B 1 83 ? -18.391 -2.881 -5.305 1 97.12 83 VAL B O 1
ATOM 1841 N N . ASN B 1 84 ? -16.562 -2.592 -4.109 1 97.69 84 ASN B N 1
ATOM 1842 C CA . ASN B 1 84 ? -15.695 -2.586 -5.285 1 97.69 84 ASN B CA 1
ATOM 1843 C C . ASN B 1 84 ? -14.969 -3.918 -5.457 1 97.69 84 ASN B C 1
ATOM 1845 O O . ASN B 1 84 ? -14.133 -4.066 -6.352 1 97.69 84 ASN B O 1
ATOM 1849 N N . ARG B 1 85 ? -15.234 -4.879 -4.629 1 98.56 85 ARG B N 1
ATOM 1850 C CA . ARG B 1 85 ? -14.703 -6.234 -4.68 1 98.56 85 ARG B CA 1
ATOM 1851 C C . ARG B 1 85 ? -13.18 -6.227 -4.59 1 98.56 85 ARG B C 1
ATOM 1853 O O . ARG B 1 85 ? -12.5 -6.887 -5.383 1 98.56 85 ARG B O 1
ATOM 1860 N N . LYS B 1 86 ? -12.727 -5.465 -3.65 1 98.81 86 LYS B N 1
ATOM 1861 C CA . LYS B 1 86 ? -11.289 -5.348 -3.451 1 98.81 86 LYS B CA 1
ATOM 1862 C C . LYS B 1 86 ? -10.883 -5.809 -2.053 1 98.81 86 LYS B C 1
ATOM 1864 O O . LYS B 1 86 ? -11.656 -5.664 -1.101 1 98.81 86 LYS B O 1
ATOM 1869 N N . VAL B 1 87 ? -9.672 -6.367 -1.951 1 98.94 87 VAL B N 1
ATOM 1870 C CA . VAL B 1 87 ? -9.023 -6.695 -0.685 1 98.94 87 VAL B CA 1
ATOM 1871 C C . VAL B 1 87 ? -7.59 -6.164 -0.681 1 98.94 87 VAL B C 1
ATOM 1873 O O . VAL B 1 87 ? -6.867 -6.301 -1.67 1 98.94 87 VAL B O 1
ATOM 1876 N N . VAL B 1 88 ? -7.203 -5.523 0.366 1 98.94 88 VAL B N 1
ATOM 1877 C CA . VAL B 1 88 ? -5.859 -4.984 0.541 1 98.94 88 VAL B CA 1
ATOM 1878 C C . VAL B 1 88 ? -5.129 -5.754 1.638 1 98.94 88 VAL B C 1
ATOM 1880 O O . VAL B 1 88 ?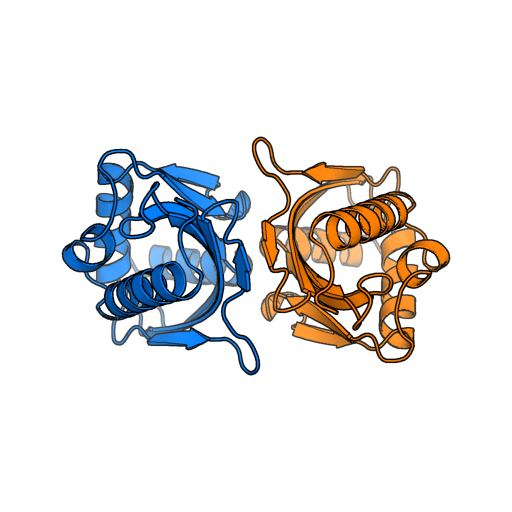 -5.699 -6.027 2.697 1 98.94 88 VAL B O 1
ATOM 1883 N N . LEU B 1 89 ? -3.898 -6.121 1.368 1 98.94 89 LEU B N 1
ATOM 1884 C CA . LEU B 1 89 ? -3.074 -6.895 2.289 1 98.94 89 LEU B CA 1
ATOM 1885 C C . LEU B 1 89 ? -1.743 -6.199 2.545 1 98.94 89 LEU B C 1
ATOM 1887 O O . LEU B 1 89 ? -1.068 -5.773 1.604 1 98.94 89 LEU B O 1
ATOM 1891 N N . HIS B 1 90 ? -1.395 -6.027 3.752 1 98.88 90 HIS B N 1
ATOM 1892 C CA . HIS B 1 90 ? -0.069 -5.594 4.18 1 98.88 90 HIS B CA 1
ATOM 1893 C C . HIS B 1 90 ? 0.768 -6.773 4.66 1 98.88 90 HIS B C 1
ATOM 1895 O O . HIS B 1 90 ? 0.512 -7.32 5.734 1 98.88 90 HIS B O 1
ATOM 1901 N N . MET B 1 91 ? 1.761 -7.152 3.846 1 98.81 91 MET B N 1
ATOM 1902 C CA . MET B 1 91 ? 2.473 -8.406 4.09 1 98.81 91 MET B CA 1
ATOM 1903 C C . MET B 1 91 ? 3.979 -8.203 3.951 1 98.81 91 MET B C 1
ATOM 1905 O O . MET B 1 91 ? 4.434 -7.152 3.5 1 98.81 91 MET B O 1
ATOM 1909 N N . LYS B 1 92 ? 4.695 -9.195 4.402 1 98.44 92 LYS B N 1
ATOM 1910 C CA . LYS B 1 92 ? 6.148 -9.242 4.281 1 98.44 92 LYS B CA 1
ATOM 1911 C C . LYS B 1 92 ? 6.625 -10.625 3.85 1 98.44 92 LYS B C 1
ATOM 1913 O O . LYS B 1 92 ? 5.965 -11.633 4.129 1 98.44 92 LYS B O 1
ATOM 1918 N N . SER B 1 93 ? 7.715 -10.625 3.17 1 98.12 93 SER B N 1
ATOM 1919 C CA . SER B 1 93 ? 8.25 -11.891 2.67 1 98.12 93 SER B CA 1
ATOM 1920 C C . SER B 1 93 ? 9.695 -12.094 3.117 1 98.12 93 SER B C 1
ATOM 1922 O O . SER B 1 93 ? 10.375 -11.133 3.482 1 98.12 93 SER B O 1
ATOM 1924 N N . HIS B 1 94 ? 10.055 -13.312 3.143 1 97.62 94 HIS B N 1
ATOM 1925 C CA . HIS B 1 94 ? 11.43 -13.766 3.34 1 97.62 94 HIS B CA 1
ATOM 1926 C C . HIS B 1 94 ? 11.758 -14.945 2.432 1 97.62 94 HIS B C 1
ATOM 1928 O O . HIS B 1 94 ? 10.922 -15.836 2.234 1 97.62 94 HIS B O 1
ATOM 1934 N N . ALA B 1 95 ? 12.953 -14.953 1.854 1 97.44 95 ALA B N 1
ATOM 1935 C CA . ALA B 1 95 ? 13.406 -16.062 1.011 1 97.44 95 ALA B CA 1
ATOM 1936 C C . ALA B 1 95 ? 14.93 -16.141 0.999 1 97.44 95 ALA B C 1
ATOM 1938 O O . ALA B 1 95 ? 15.617 -15.242 1.479 1 97.44 95 ALA B O 1
ATOM 1939 N N . GLU B 1 96 ? 15.391 -17.25 0.611 1 96.44 96 GLU B N 1
ATOM 1940 C CA . GLU B 1 96 ? 16.797 -17.406 0.274 1 96.44 96 GLU B CA 1
ATOM 1941 C C . GLU B 1 96 ? 17.047 -17.188 -1.216 1 96.44 96 GLU B C 1
ATOM 1943 O O . GLU B 1 96 ? 16.219 -17.594 -2.049 1 96.44 96 GLU B O 1
ATOM 1948 N N . SER B 1 97 ? 18.109 -16.562 -1.559 1 93 97 SER B N 1
ATOM 1949 C CA . SER B 1 97 ? 18.484 -16.391 -2.957 1 93 97 SER B CA 1
ATOM 1950 C C . SER B 1 97 ? 19.984 -16.656 -3.162 1 93 97 SER B C 1
ATOM 1952 O O . SER B 1 97 ? 20.719 -16.844 -2.193 1 93 97 SER B O 1
ATOM 1954 N N . ILE B 1 98 ? 20.375 -16.766 -4.449 1 85.88 98 ILE B N 1
ATOM 1955 C CA . ILE B 1 98 ? 21.766 -17.016 -4.801 1 85.88 98 ILE B CA 1
ATOM 1956 C C . ILE B 1 98 ? 22.641 -15.875 -4.277 1 85.88 98 ILE B C 1
ATOM 1958 O O . ILE B 1 98 ? 23.766 -16.109 -3.824 1 85.88 98 ILE B O 1
ATOM 1962 N N . SER B 1 99 ? 22.078 -14.672 -4.215 1 87.88 99 SER B N 1
ATOM 1963 C CA . SER B 1 99 ? 22.844 -13.484 -3.844 1 87.88 99 SER B CA 1
ATOM 1964 C C . SER B 1 99 ? 22.672 -13.156 -2.363 1 87.88 99 SER B C 1
ATOM 1966 O O . SER B 1 99 ? 23.094 -12.094 -1.905 1 87.88 99 SER B O 1
ATOM 1968 N N . GLY B 1 100 ? 22.047 -14.055 -1.604 1 90.25 100 GLY B N 1
ATOM 1969 C CA . GLY B 1 100 ? 21.828 -13.852 -0.18 1 90.25 100 GLY B CA 1
ATOM 1970 C C . GLY B 1 100 ? 20.359 -13.773 0.193 1 90.25 100 GLY B C 1
ATOM 1971 O O . GLY B 1 100 ? 19.484 -13.875 -0.673 1 90.25 100 GLY B O 1
ATOM 1972 N N . PRO B 1 101 ? 20.094 -13.586 1.43 1 94.62 101 PRO B N 1
ATOM 1973 C CA . PRO B 1 101 ? 18.703 -13.523 1.892 1 94.62 101 PRO B CA 1
ATOM 1974 C C . PRO B 1 101 ? 17.922 -12.359 1.274 1 94.62 101 PRO B C 1
ATOM 1976 O O . PRO B 1 101 ? 18.5 -11.297 1.015 1 94.62 101 PRO B O 1
ATOM 1979 N N . TYR B 1 102 ? 16.703 -12.609 1.029 1 96.25 102 TYR B N 1
ATOM 1980 C CA . TYR B 1 102 ? 15.781 -11.609 0.498 1 96.25 102 TYR B CA 1
ATOM 1981 C C . TYR B 1 102 ? 14.633 -11.352 1.464 1 96.25 102 TYR B C 1
ATOM 1983 O O . TYR B 1 102 ? 14.008 -12.297 1.956 1 96.25 102 TYR B O 1
ATOM 1991 N N . GLU B 1 103 ? 14.43 -10.102 1.759 1 97 103 GLU B N 1
ATOM 1992 C CA . GLU B 1 103 ? 13.266 -9.648 2.512 1 97 103 GLU B CA 1
ATOM 1993 C C . GLU B 1 103 ? 12.609 -8.445 1.844 1 97 103 GLU B C 1
ATOM 1995 O O . GLU B 1 103 ? 13.297 -7.57 1.314 1 97 103 GLU B O 1
ATOM 2000 N N . ASN B 1 104 ? 11.336 -8.477 1.875 1 97.88 104 ASN B N 1
ATOM 2001 C CA . ASN B 1 104 ? 10.609 -7.324 1.347 1 97.88 104 ASN B CA 1
ATOM 2002 C C . ASN B 1 104 ? 9.266 -7.137 2.043 1 97.88 104 ASN B C 1
ATOM 2004 O O . ASN B 1 104 ? 8.82 -8.016 2.779 1 97.88 104 ASN B O 1
ATOM 2008 N N . GLU B 1 105 ? 8.695 -6.008 1.973 1 98.25 105 GLU B N 1
ATOM 2009 C CA . GLU B 1 105 ? 7.395 -5.598 2.502 1 98.25 105 GLU B CA 1
ATOM 2010 C C . GLU B 1 105 ? 6.469 -5.121 1.386 1 98.25 105 GLU B C 1
ATOM 2012 O O . GLU B 1 105 ? 6.93 -4.543 0.397 1 98.25 105 GLU B O 1
ATOM 2017 N N . TYR B 1 106 ? 5.133 -5.445 1.545 1 98.56 106 TYR B N 1
ATOM 2018 C CA . TYR B 1 106 ? 4.23 -5.227 0.419 1 98.56 106 TYR B CA 1
ATOM 2019 C C . TYR B 1 106 ? 2.883 -4.695 0.895 1 98.56 106 TYR B C 1
ATOM 2021 O O . TYR B 1 106 ? 2.406 -5.074 1.968 1 98.56 106 TYR B O 1
ATOM 2029 N N . ILE B 1 107 ? 2.316 -3.887 0.06 1 98.88 107 ILE B N 1
ATOM 2030 C CA . ILE B 1 107 ? 0.865 -3.758 0.003 1 98.88 107 ILE B CA 1
ATOM 2031 C C . ILE B 1 107 ? 0.339 -4.41 -1.273 1 98.88 107 ILE B C 1
ATOM 2033 O O . ILE B 1 107 ? 0.717 -4.016 -2.379 1 98.88 107 ILE B O 1
ATOM 2037 N N . PHE B 1 108 ? -0.511 -5.387 -1.14 1 98.88 108 PHE B N 1
ATOM 2038 C CA . PHE B 1 108 ? -1.223 -5.973 -2.27 1 98.88 108 PHE B CA 1
ATOM 2039 C C . PHE B 1 108 ? -2.652 -5.445 -2.34 1 98.88 108 PHE B C 1
ATOM 2041 O O . PHE B 1 108 ? -3.348 -5.391 -1.324 1 98.88 108 PHE B O 1
ATOM 2048 N N . ILE B 1 109 ? -3.035 -5.039 -3.486 1 98.94 109 ILE B N 1
ATOM 2049 C CA . ILE B 1 109 ? -4.434 -4.715 -3.742 1 98.94 109 ILE B CA 1
ATOM 2050 C C . ILE B 1 109 ? -5.02 -5.703 -4.75 1 98.94 109 ILE B C 1
ATOM 2052 O O . ILE B 1 109 ? -4.609 -5.727 -5.914 1 98.94 109 ILE B O 1
ATOM 2056 N N . LEU B 1 110 ? -5.922 -6.453 -4.297 1 98.94 110 LEU B N 1
ATOM 2057 C CA . LEU B 1 110 ? -6.594 -7.465 -5.105 1 98.94 110 LEU B CA 1
ATOM 2058 C C . LEU B 1 110 ? -7.969 -6.984 -5.547 1 98.94 110 LEU B C 1
ATOM 2060 O O . LEU B 1 110 ? -8.766 -6.52 -4.727 1 98.94 110 LEU B O 1
ATOM 2064 N N . THR B 1 111 ? -8.227 -7.035 -6.797 1 98.81 111 THR B N 1
ATOM 2065 C CA . THR B 1 111 ? -9.562 -6.805 -7.344 1 98.81 111 THR B CA 1
ATOM 2066 C C . THR B 1 111 ? -10.141 -8.094 -7.91 1 98.81 111 THR B C 1
ATOM 2068 O O . THR B 1 111 ? -9.516 -8.75 -8.75 1 98.81 111 THR B O 1
ATOM 2071 N N . PHE B 1 112 ? -11.391 -8.422 -7.488 1 98.81 112 PHE B N 1
ATOM 2072 C CA . PHE B 1 112 ? -11.992 -9.68 -7.914 1 98.81 112 PHE B CA 1
ATOM 2073 C C . PHE B 1 112 ? -13.102 -9.43 -8.93 1 98.81 112 PHE B C 1
ATOM 2075 O O . PHE B 1 112 ? -13.594 -8.312 -9.062 1 98.81 112 PHE B O 1
ATOM 2082 N N . ASN B 1 113 ? -13.43 -10.492 -9.633 1 98.56 113 ASN B N 1
ATOM 2083 C CA . ASN B 1 113 ? -14.508 -10.438 -10.617 1 98.56 113 ASN B CA 1
ATOM 2084 C C . ASN B 1 113 ? -15.875 -10.352 -9.938 1 98.56 113 ASN B C 1
ATOM 2086 O O . ASN B 1 113 ? -15.961 -10.281 -8.711 1 98.56 113 ASN B O 1
ATOM 2090 N N . GLU B 1 114 ? -16.922 -10.336 -10.656 1 97.56 114 GLU B N 1
ATOM 2091 C CA . GLU B 1 114 ? -18.266 -10 -10.203 1 97.56 114 GLU B CA 1
ATOM 2092 C C . GLU B 1 114 ? -18.75 -10.961 -9.109 1 97.56 114 GLU B C 1
ATOM 2094 O O . GLU B 1 114 ? -19.453 -10.555 -8.188 1 97.56 114 GLU B O 1
ATOM 2099 N N . ASP B 1 115 ? -18.328 -12.125 -9.156 1 96.69 115 ASP B N 1
ATOM 2100 C CA . ASP B 1 115 ? -18.828 -13.055 -8.148 1 96.69 115 ASP B CA 1
ATOM 2101 C C . ASP B 1 115 ? -17.797 -13.281 -7.051 1 96.69 115 ASP B C 1
ATOM 2103 O O . ASP B 1 115 ? -17.984 -14.125 -6.172 1 96.69 115 ASP B O 1
ATOM 2107 N N . GLY B 1 116 ? -16.641 -12.633 -7.121 1 98.12 116 GLY B N 1
ATOM 2108 C CA . GLY B 1 116 ? -15.656 -12.625 -6.051 1 98.12 116 GLY B CA 1
ATOM 2109 C C . GLY B 1 116 ? -14.797 -13.875 -6.008 1 98.12 116 GLY B C 1
ATOM 2110 O O . GLY B 1 116 ? -14.219 -14.203 -4.973 1 98.12 116 GLY B O 1
ATOM 2111 N N . THR B 1 117 ? -14.688 -14.609 -7.164 1 97.94 117 THR B N 1
ATOM 2112 C CA . THR B 1 117 ? -14.031 -15.914 -7.105 1 97.94 117 THR B CA 1
ATOM 2113 C C . THR B 1 117 ? -12.672 -15.867 -7.793 1 97.94 117 THR B C 1
ATOM 2115 O O . THR B 1 117 ? -11.781 -16.656 -7.465 1 97.94 117 THR B O 1
ATOM 2118 N N . LEU B 1 118 ? -12.555 -14.938 -8.805 1 98.75 118 LEU B N 1
ATOM 2119 C CA . LEU B 1 118 ? -11.312 -14.859 -9.578 1 98.75 118 LEU B CA 1
ATOM 2120 C C . LEU B 1 118 ? -10.68 -13.484 -9.453 1 98.75 118 LEU B C 1
ATOM 2122 O O . LEU B 1 118 ? -11.383 -12.469 -9.406 1 98.75 118 LEU B O 1
ATOM 2126 N N . LEU B 1 119 ? -9.352 -13.523 -9.453 1 98.88 119 LEU B N 1
ATOM 2127 C CA . LEU B 1 119 ? -8.594 -12.273 -9.469 1 98.88 119 LEU B CA 1
ATOM 2128 C C . LEU B 1 119 ? -8.688 -11.594 -10.828 1 98.88 119 LEU B C 1
ATOM 2130 O O . LEU B 1 119 ? -8.391 -12.211 -11.859 1 98.88 119 LEU B O 1
ATOM 2134 N N . LYS B 1 120 ? -9.109 -10.391 -10.836 1 98.75 120 LYS B N 1
ATOM 2135 C CA . LYS B 1 120 ? -9.25 -9.609 -12.062 1 98.75 120 LYS B CA 1
ATOM 2136 C C . LYS B 1 120 ? -8.164 -8.539 -12.156 1 98.75 120 LYS B C 1
ATOM 2138 O O . LYS B 1 120 ? -7.812 -8.102 -13.25 1 98.75 120 LYS B O 1
ATOM 2143 N N . GLY B 1 121 ? -7.645 -8.102 -11.039 1 98.5 121 GLY B N 1
ATOM 2144 C CA . GLY B 1 121 ? -6.594 -7.102 -10.969 1 98.5 121 GLY B CA 1
ATOM 2145 C C . GLY B 1 121 ? -5.711 -7.254 -9.742 1 98.5 121 GLY B C 1
ATOM 2146 O O . GLY B 1 121 ? -6.188 -7.637 -8.672 1 98.5 121 GLY B O 1
ATOM 2147 N N . LEU B 1 122 ? -4.469 -6.871 -9.891 1 98.5 122 LEU B N 1
ATOM 2148 C CA . LEU B 1 122 ? -3.498 -6.902 -8.805 1 98.5 122 LEU B CA 1
ATOM 2149 C C . LEU B 1 122 ? -2.578 -5.684 -8.859 1 98.5 122 LEU B C 1
ATOM 2151 O O . LEU B 1 122 ? -1.991 -5.395 -9.906 1 98.5 122 LEU B O 1
ATOM 2155 N N . ILE B 1 123 ? -2.502 -4.984 -7.816 1 98.25 123 ILE B N 1
ATOM 2156 C CA . ILE B 1 123 ? -1.414 -4.039 -7.598 1 98.25 123 ILE B CA 1
ATOM 2157 C C . ILE B 1 123 ? -0.47 -4.574 -6.527 1 98.25 123 ILE B C 1
ATOM 2159 O O . ILE B 1 123 ? -0.904 -4.93 -5.43 1 98.25 123 ILE B O 1
ATOM 2163 N N . GLU B 1 124 ? 0.743 -4.719 -6.836 1 98 124 GLU B N 1
ATOM 2164 C CA . GLU B 1 124 ? 1.814 -5.082 -5.914 1 98 124 GLU B CA 1
ATOM 2165 C C . GLU B 1 124 ? 2.732 -3.898 -5.633 1 98 124 GLU B C 1
ATOM 2167 O O . GLU B 1 124 ? 3.623 -3.594 -6.43 1 98 124 GLU B O 1
ATOM 2172 N N . PHE B 1 125 ? 2.527 -3.271 -4.559 1 98.56 125 PHE B N 1
ATOM 2173 C CA . PHE B 1 125 ? 3.365 -2.164 -4.113 1 98.56 125 PHE B CA 1
ATOM 2174 C C . PHE B 1 125 ? 4.43 -2.648 -3.135 1 98.56 125 PHE B C 1
ATOM 2176 O O . PHE B 1 125 ? 4.117 -2.996 -1.994 1 98.56 125 PHE B O 1
ATOM 2183 N N . LEU B 1 126 ? 5.668 -2.664 -3.6 1 98.12 126 LEU B N 1
ATOM 2184 C CA . LEU B 1 126 ? 6.684 -3.285 -2.76 1 98.12 126 LEU B CA 1
ATOM 2185 C C . LEU B 1 126 ? 7.734 -2.266 -2.33 1 98.12 126 LEU B C 1
ATOM 2187 O O . LEU B 1 126 ? 7.75 -1.139 -2.832 1 98.12 126 LEU B O 1
ATOM 2191 N N . ASP B 1 127 ? 8.547 -2.594 -1.323 1 97.88 127 ASP B N 1
ATOM 2192 C CA . ASP B 1 127 ? 9.703 -1.807 -0.91 1 97.88 127 ASP B CA 1
ATOM 2193 C C . ASP B 1 127 ? 10.75 -1.745 -2.021 1 97.88 127 ASP B C 1
ATOM 2195 O O . ASP B 1 127 ? 11.562 -2.658 -2.166 1 97.88 127 ASP B O 1
ATOM 2199 N N . SER B 1 128 ? 10.727 -0.674 -2.707 1 97.25 128 SER B N 1
ATOM 2200 C CA . SER B 1 128 ? 11.539 -0.529 -3.912 1 97.25 128 SER B CA 1
ATOM 2201 C C . SER B 1 128 ? 13.023 -0.494 -3.574 1 97.25 128 SER B C 1
ATOM 2203 O O . SER B 1 128 ? 13.859 -0.951 -4.363 1 97.25 128 SER B O 1
ATOM 2205 N N . ALA B 1 129 ? 13.398 0.037 -2.451 1 95.81 129 ALA B N 1
ATOM 2206 C CA . ALA B 1 129 ? 14.805 0.077 -2.049 1 95.81 129 ALA B CA 1
ATOM 2207 C C . ALA B 1 129 ? 15.352 -1.33 -1.824 1 95.81 129 ALA B C 1
ATOM 2209 O O . ALA B 1 129 ? 16.422 -1.674 -2.326 1 95.81 129 ALA B O 1
ATOM 2210 N N . SER B 1 130 ? 14.594 -2.119 -1.089 1 95.56 130 SER B N 1
ATOM 2211 C CA . SER B 1 130 ? 15 -3.498 -0.837 1 95.56 130 SER B CA 1
ATOM 2212 C C . SER B 1 130 ? 15.086 -4.293 -2.135 1 95.56 130 SER B C 1
ATOM 2214 O O . SER B 1 130 ? 16.031 -5.066 -2.334 1 95.56 130 SER B O 1
ATOM 2216 N N . PHE B 1 131 ? 14.133 -4.109 -2.986 1 95.12 131 PHE B N 1
ATOM 2217 C CA . PHE B 1 131 ? 14.094 -4.836 -4.25 1 95.12 131 PHE B CA 1
ATOM 2218 C C . PHE B 1 131 ? 15.266 -4.441 -5.137 1 95.12 131 PHE B C 1
ATOM 2220 O O . PHE B 1 131 ? 15.93 -5.305 -5.715 1 95.12 131 PHE B O 1
ATOM 2227 N N . SER B 1 132 ? 15.492 -3.174 -5.25 1 93.25 132 SER B N 1
ATOM 2228 C CA . SER B 1 132 ? 16.578 -2.68 -6.078 1 93.25 132 SER B CA 1
ATOM 2229 C C . SER B 1 132 ? 17.922 -3.201 -5.586 1 93.25 132 SER B C 1
ATOM 2231 O O . SER B 1 132 ? 18.781 -3.576 -6.387 1 93.25 132 SER B O 1
ATOM 2233 N N . LYS B 1 133 ? 18.094 -3.148 -4.297 1 93 133 LYS B N 1
ATOM 2234 C CA . LYS B 1 133 ? 19.328 -3.668 -3.707 1 93 133 LYS B CA 1
ATOM 2235 C C . LYS B 1 133 ? 19.531 -5.133 -4.07 1 93 133 LYS B C 1
ATOM 2237 O O . LYS B 1 133 ? 20.625 -5.531 -4.473 1 93 133 LYS B O 1
ATOM 2242 N N . TRP B 1 134 ? 18.547 -5.91 -3.955 1 94.56 134 TRP B N 1
ATOM 2243 C CA . TRP B 1 134 ? 18.641 -7.328 -4.297 1 94.56 134 TRP B CA 1
ATOM 2244 C C . TRP B 1 134 ? 18.906 -7.512 -5.785 1 94.56 134 TRP B C 1
ATOM 2246 O O . TRP B 1 134 ? 19.734 -8.344 -6.176 1 94.56 134 TRP B O 1
ATOM 2256 N N . LEU B 1 135 ? 18.156 -6.777 -6.605 1 90.69 135 LEU B N 1
ATOM 2257 C CA . LEU B 1 135 ? 18.281 -6.914 -8.055 1 90.69 135 LEU B CA 1
ATOM 2258 C C . LEU B 1 135 ? 19.719 -6.605 -8.5 1 90.69 135 LEU B C 1
ATOM 2260 O O . LEU B 1 135 ? 20.25 -7.289 -9.383 1 90.69 135 LEU B O 1
ATOM 2264 N N . GLU B 1 136 ? 20.266 -5.617 -7.938 1 91.38 136 GLU B N 1
ATOM 2265 C CA . GLU B 1 136 ? 21.656 -5.273 -8.25 1 91.38 136 GLU B CA 1
ATOM 2266 C C . GLU B 1 136 ? 22.609 -6.406 -7.871 1 91.38 136 GLU B C 1
ATOM 2268 O O . GLU B 1 136 ? 23.516 -6.746 -8.633 1 91.38 136 GLU B O 1
ATOM 2273 N N . ALA B 1 137 ? 22.406 -6.973 -6.734 1 90.81 137 ALA B N 1
ATOM 2274 C CA . ALA B 1 137 ? 23.234 -8.094 -6.281 1 90.81 137 ALA B CA 1
ATOM 2275 C C . ALA B 1 137 ? 23.047 -9.305 -7.184 1 90.81 137 ALA B C 1
ATOM 2277 O O . ALA B 1 137 ? 24 -10.016 -7.488 1 90.81 137 ALA B O 1
ATOM 2278 N N . ALA B 1 138 ? 21.844 -9.562 -7.578 1 87.31 138 ALA B N 1
ATOM 2279 C CA . ALA B 1 138 ? 21.516 -10.711 -8.422 1 87.31 138 ALA B CA 1
ATOM 2280 C C . ALA B 1 138 ? 22.172 -10.586 -9.797 1 87.31 138 ALA B C 1
ATOM 2282 O O . ALA B 1 138 ? 22.656 -11.578 -10.352 1 87.31 138 ALA B O 1
ATOM 2283 N N . ARG B 1 139 ? 22.188 -9.414 -10.328 1 86.69 139 A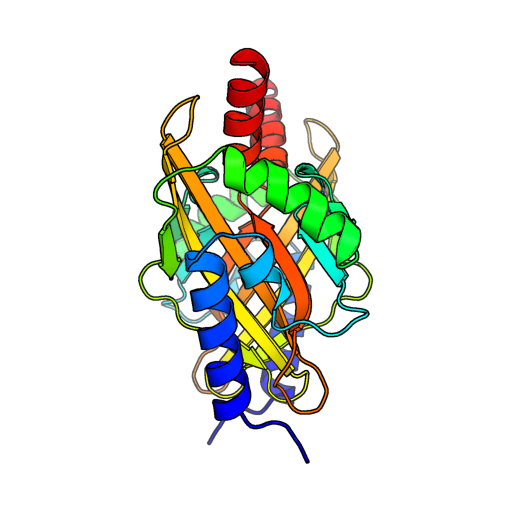RG B N 1
ATOM 2284 C CA . ARG B 1 139 ? 22.781 -9.164 -11.641 1 86.69 139 ARG B CA 1
ATOM 2285 C C . ARG B 1 139 ? 24.297 -9.336 -11.586 1 86.69 139 ARG B C 1
ATOM 2287 O O . ARG B 1 139 ? 24.906 -9.828 -12.539 1 86.69 139 ARG B O 1
ATOM 2294 N N . LYS B 1 140 ? 24.906 -9.008 -10.492 1 87.5 140 LYS B N 1
ATOM 2295 C CA . LYS B 1 140 ? 26.344 -9.148 -10.32 1 87.5 140 LYS B CA 1
ATOM 2296 C C . LYS B 1 140 ? 26.75 -10.617 -10.156 1 87.5 140 LYS B C 1
ATOM 2298 O O . LYS B 1 140 ? 27.859 -11.008 -10.492 1 87.5 140 LYS B O 1
ATOM 2303 N N . ALA B 1 141 ? 25.797 -11.336 -9.648 1 82.12 141 ALA B N 1
ATOM 2304 C CA . ALA B 1 141 ? 26.078 -12.742 -9.359 1 82.12 141 ALA B CA 1
ATOM 2305 C C . ALA B 1 141 ? 25.891 -13.602 -10.609 1 82.12 141 ALA B C 1
ATOM 2307 O O . ALA B 1 141 ? 26.328 -14.75 -10.641 1 82.12 141 ALA B O 1
ATOM 2308 N N . GLN B 1 142 ? 25.219 -13.086 -11.617 1 72.38 142 GLN B N 1
ATOM 2309 C CA . GLN B 1 142 ? 25.078 -13.836 -12.859 1 72.38 142 GLN B CA 1
ATOM 2310 C C . GLN B 1 142 ? 26.312 -13.719 -13.734 1 72.38 142 GLN B C 1
ATOM 2312 O O . GLN B 1 142 ? 26.719 -14.68 -14.398 1 72.38 142 GLN B O 1
#

Solvent-accessible surface area (backbone atoms only — not comparable to full-atom values): 14524 Å² total; per-residue (Å²): 125,82,40,50,64,66,48,43,51,53,37,47,51,52,52,52,52,19,53,50,65,53,38,55,68,47,65,55,67,53,47,43,90,79,18,40,37,34,42,32,37,63,90,69,61,49,42,79,26,45,57,69,58,45,39,56,54,38,49,54,52,46,69,50,46,43,80,60,41,72,43,63,38,89,94,54,68,79,42,51,14,48,89,72,36,31,41,34,39,50,30,33,36,39,29,40,36,91,70,42,78,43,61,46,38,36,42,38,38,39,28,34,39,82,78,26,70,29,35,36,32,36,36,43,35,38,32,32,41,50,50,50,54,49,50,56,43,44,62,73,66,105,124,82,39,50,65,67,48,44,50,51,36,47,52,52,51,52,53,19,53,48,66,51,40,55,68,48,64,55,68,53,48,44,90,78,18,38,36,34,42,31,36,63,91,70,61,48,44,77,27,46,57,68,58,44,42,56,53,38,49,56,53,45,69,51,47,43,79,58,42,71,43,63,37,89,95,55,67,79,42,51,13,47,88,73,35,31,40,36,40,49,29,34,38,40,28,41,34,92,70,40,78,44,62,46,40,35,41,38,38,38,27,36,39,79,77,28,68,30,36,37,33,35,36,43,36,37,33,32,42,50,50,50,54,50,51,56,42,45,61,73,68,106

Nearest PDB structures (foldseek):
  6u9i-assembly1_B  TM=9.680E-01  e=6.058E-17  Penicillium brevicompactum
  6u9i-assembly1_A  TM=9.691E-01  e=7.700E-17  Penicillium brevicompactum
  5x9j-assembly1_A  TM=9.266E-01  e=2.525E-13  Penicillium brasilianum
  5wqf-assembly2_B  TM=9.472E-01  e=1.201E-12  Aspergillus terreus NIH2624
  5x9k-assembly1_B  TM=9.511E-01  e=1.526E-12  Aspergillus nidulans FGSC A4

Radius of gyration: 19.1 Å; Cα contacts (8 Å, |Δi|>4): 592; chains: 2; bounding box: 52×46×41 Å

pLDDT: mean 95.61, std 5.05, range [64.62, 98.94]

Secondary structure (DSSP, 8-state):
-PPPHHHHHHHHHHHHHHHHHT-HHHHHTTEEEEEEEEEESGGGT--EE-HHHHHHHHHHHHHHEEEEEEEEPTT---EEETTTTEEEEEEEEEEEETTS-EEEEEEEEEEE-TTSSSEEEEEEEE-HHHHHHHHHHHHHH-/-PPPHHHHHHHHHHHHHHHHHT-HHHHHTTEEEEEEEEEESGGGT--EE-HHHHHHHHHHHHHHEEEEEEEEPTT---EEETTTTEEEEEEEEEEEETTS-EEEEEEEEEEE-TTSSSEEEEEEEE-HHHHHHHHHHHHHH-

Sequence (284 aa):
MPVSRERLLESTRVWIENMRDFSPEAVLSNRTDDCITYLAPRTVGGERMDNDRYREGFVWISSQFKNFQLDFVDGEAPIVDEVNRKVVLHMKSHAESISGPYENEYIFILTFNEDGTLLKGLIEFLDSASFSKWLEAARKAQMPVSRERLLESTRVWIENMRDFSPEAVLSNRTDDCITYLAPRTVGGERMDNDRYREGFVWISSQFKNFQLDFVDGEAPIVDEVNRKVVLHMKSHAESISGPYENEYIFILTFNEDGTLLKGLIEFLDSASFSKWLEAARKAQ

InterPro domains:
  IPR032710 NTF2-like domain superfamily [SSF54427] (1-133)
  IPR050977 Fungal Meroterpenoid Biosynthesis Isomerase [PTHR39598] (4-137)

Foldseek 3Di:
DQADPVLLVVLVVQCQVLVQVLALCSNLVFADQAAWEAEDDCLLPRDIDGSVRVSVVSNVVSVFWDNKDKAADPPDDWDADRRQLKIWTWIKMWTAGPLGIAIKIWIKIFGADRNNNGTRYIYTHIDSVRVVVVVVSVVVSD/DQADPVLLVVLVVQCQVLVQVLALCSNLVFADQAAWEAEDDCLLPRDIDGSVRVSVVSNVVSVFWDNKDKAADPPDDWDADRRQLKIWTWMKMWTAGPLGIAIKIWIKIFGADRNNNGTRYIYTHIDSVRVVVVVVSVVVSD